Protein 1WCR (pdb70)

Organism: Escherichia coli (strain K12) (NCBI:txid83333)

B-factor: mean 1.23, std 1.38, range [0.22, 7.67]

Sequence (309 aa):
AEELEEVVMGLIINSGQARSLAYAALKQAKQGDFAAAKAMMDQSRMALNEAHLVQTKLIEGDAGEGKMKVSLVLVHAQLHLMTSMLARELITELIELHEKLKAAEELEEVVMGLIINSGQARSLAYAALKQAKQGDFAAAKAMMDQSRMALNEAHLVQTKLIEGDAGEGKMKVSLVLVHAQLHLMTSMLARELITELIELHEKLKAAEELEEVVMGLIINSGQARSLAYAALKQAKQGDFAAAKAMMDQSRMALNEAHLVQTKLIEGDAGEGKMKVSLVLVHAQLHLMTSMLARELITELIELHEKLKA

Foldseek 3Di:
DVCLVVLLVVLLVLLVVLLVLLVVLLVCLVVVNPVSSVVSLVVSVVSLVVSVVVLVCCLQVPPPDPDSHHDPSSVSSCVSSVVSVVSSVVSVVVSVVSVVVPD/DVCLVVLLVVLLVLLVVLLVLLVVLLVCLVVVNPVSSVVSLVVSVVSLVVSVVVLVCCLQVPPPDPDSHHDPSSVSSCVSSVVSVVSSVVSVVVSVVSVVVPD/DVCLVVLLVVLLVLLVVLLVLLVVLLVCLVVVNPVSSVVSLVVSVVSLVVSVVVLVCCLQVPPPDPDSHHDPSSVSSCVSSVVSVVSSVVSVVVSVVSVVVPD

Structure (mmCIF, N/CA/C/O backbone):
data_1WCR
#
_entry.id   1WCR
#
_cell.length_a   1.000
_cell.length_b   1.000
_cell.length_c   1.000
_cell.angle_alpha   90.00
_cell.angle_beta   90.00
_cell.angle_gamma   90.00
#
_symmetry.space_group_name_H-M   'P 1'
#
loop_
_atom_site.group_PDB
_atom_site.id
_atom_site.type_symbol
_atom_site.label_atom_id
_atom_site.label_alt_id
_atom_site.label_comp_id
_atom_site.label_asym_id
_atom_site.label_entity_id
_atom_site.label_seq_id
_atom_site.pdbx_PDB_ins_code
_atom_site.Cartn_x
_atom_site.Cartn_y
_atom_site.Cartn_z
_atom_site.occupancy
_atom_site.B_iso_or_equiv
_atom_site.auth_seq_id
_atom_site.auth_comp_id
_atom_site.auth_asym_id
_atom_site.auth_atom_id
_atom_site.pdbx_PDB_model_num
ATOM 1 N N . ALA A 1 1 ? 15.651 -6.407 -18.098 1.00 5.18 1 ALA A N 1
ATOM 2 C CA . ALA A 1 1 ? 14.490 -7.308 -18.344 1.00 4.82 1 ALA A CA 1
ATOM 3 C C . ALA A 1 1 ? 13.497 -7.162 -17.197 1.00 3.84 1 ALA A C 1
ATOM 4 O O . ALA A 1 1 ? 13.770 -6.440 -16.246 1.00 3.75 1 ALA A O 1
ATOM 13 N N . GLU A 1 2 ? 12.344 -7.824 -17.327 1.00 3.51 2 GLU A N 1
ATOM 14 C CA . GLU A 1 2 ? 11.280 -7.745 -16.320 1.00 2.93 2 GLU A CA 1
ATOM 15 C C . GLU A 1 2 ? 11.828 -7.393 -14.941 1.00 1.98 2 GLU A C 1
ATOM 16 O O . GLU A 1 2 ? 11.894 -6.222 -14.571 1.00 2.30 2 GLU A O 1
ATOM 28 N N . GLU A 1 3 ? 12.191 -8.417 -14.175 1.00 1.22 3 GLU A N 1
ATOM 29 C CA . GLU A 1 3 ? 12.701 -8.200 -12.827 1.00 0.57 3 GLU A CA 1
ATOM 30 C C . GLU A 1 3 ? 14.001 -7.399 -12.860 1.00 0.45 3 GLU A C 1
ATOM 31 O O . GLU A 1 3 ? 14.101 -6.346 -12.235 1.00 0.50 3 GLU A O 1
ATOM 43 N N . LEU A 1 4 ? 15.012 -7.941 -13.534 1.00 0.52 4 LEU A N 1
ATOM 44 C CA . LEU A 1 4 ? 16.317 -7.287 -13.583 1.00 0.49 4 LEU A CA 1
ATOM 45 C C . LEU A 1 4 ? 16.167 -5.787 -13.827 1.00 0.39 4 LEU A C 1
ATOM 46 O O . LEU A 1 4 ? 16.862 -4.984 -13.211 1.00 0.35 4 LEU A O 1
ATOM 62 N N . GLU A 1 5 ? 15.270 -5.413 -14.736 1.00 0.40 5 GLU A N 1
ATOM 63 C CA . GLU A 1 5 ? 15.062 -4.002 -15.065 1.00 0.37 5 GLU A CA 1
ATOM 64 C C . GLU A 1 5 ? 14.407 -3.276 -13.896 1.00 0.33 5 GLU A C 1
ATOM 65 O O . GLU A 1 5 ? 14.829 -2.188 -13.504 1.00 0.35 5 GLU A O 1
ATOM 77 N N . GLU A 1 6 ? 13.378 -3.901 -13.339 1.00 0.33 6 GLU A N 1
ATOM 78 C CA . GLU A 1 6 ? 12.664 -3.334 -12.204 1.00 0.35 6 GLU A CA 1
ATOM 79 C C . GLU A 1 6 ? 13.557 -3.357 -10.962 1.00 0.34 6 GLU A C 1
ATOM 80 O O . GLU A 1 6 ? 13.515 -2.448 -10.134 1.00 0.34 6 GLU A O 1
ATOM 92 N N . VAL A 1 7 ? 14.380 -4.396 -10.857 1.00 0.33 7 VAL A N 1
ATOM 93 C CA . VAL A 1 7 ? 15.304 -4.531 -9.734 1.00 0.34 7 VAL A CA 1
ATOM 94 C C . VAL A 1 7 ? 16.341 -3.409 -9.755 1.00 0.30 7 VAL A C 1
ATOM 95 O O . VAL A 1 7 ? 16.672 -2.832 -8.719 1.00 0.30 7 VAL A O 1
ATOM 108 N N . VAL A 1 8 ? 16.834 -3.093 -10.947 1.00 0.27 8 VAL A N 1
ATOM 109 C CA . VAL A 1 8 ? 17.811 -2.023 -11.111 1.00 0.26 8 VAL A CA 1
ATOM 110 C C . VAL A 1 8 ? 17.212 -0.696 -10.650 1.00 0.25 8 VAL A C 1
ATOM 111 O O . VAL A 1 8 ? 17.866 0.074 -9.947 1.00 0.25 8 VAL A O 1
ATOM 124 N N . MET A 1 9 ? 15.968 -0.439 -11.039 1.00 0.26 9 MET A N 1
ATOM 125 C CA . MET A 1 9 ? 15.305 0.794 -10.638 1.00 0.28 9 MET A CA 1
ATOM 126 C C . MET A 1 9 ? 15.269 0.879 -9.118 1.00 0.28 9 MET A C 1
ATOM 127 O O . MET A 1 9 ? 15.550 1.928 -8.539 1.00 0.28 9 MET A O 1
ATOM 141 N N . GLY A 1 10 ? 14.963 -0.244 -8.475 1.00 0.29 10 GLY A N 1
ATOM 142 C CA . GLY A 1 10 ? 14.939 -0.292 -7.020 1.00 0.32 10 GLY A CA 1
ATOM 143 C C . GLY A 1 10 ? 16.332 -0.019 -6.458 1.00 0.28 10 GLY A C 1
ATOM 144 O O . GLY A 1 10 ? 16.487 0.743 -5.507 1.00 0.29 10 GLY A O 1
ATOM 148 N N . LEU A 1 11 ? 17.342 -0.632 -7.071 1.00 0.26 11 LEU A N 1
ATOM 149 C CA . LEU A 1 11 ? 18.723 -0.435 -6.634 1.00 0.27 11 LEU A CA 1
ATOM 150 C C . LEU A 1 11 ? 19.144 1.019 -6.814 1.00 0.24 11 LEU A C 1
ATOM 151 O O . LEU A 1 11 ? 19.774 1.603 -5.933 1.00 0.25 11 LEU A O 1
ATOM 167 N N . ILE A 1 12 ? 18.786 1.600 -7.955 1.00 0.23 12 ILE A N 1
ATOM 168 C CA . ILE A 1 12 ? 19.134 2.990 -8.225 1.00 0.25 12 ILE A CA 1
ATOM 169 C C . ILE A 1 12 ? 18.454 3.899 -7.209 1.00 0.25 12 ILE A C 1
ATOM 170 O O . ILE A 1 12 ? 19.081 4.799 -6.648 1.00 0.26 12 ILE A O 1
ATOM 186 N N . ILE A 1 13 ? 17.179 3.639 -6.956 1.00 0.26 13 ILE A N 1
ATOM 187 C CA . ILE A 1 13 ? 16.437 4.421 -5.979 1.00 0.29 13 ILE A CA 1
ATOM 188 C C . ILE A 1 13 ? 17.035 4.229 -4.590 1.00 0.27 13 ILE A C 1
ATOM 189 O O . ILE A 1 13 ? 17.239 5.190 -3.855 1.00 0.28 13 ILE A O 1
ATOM 205 N N . ASN A 1 14 ? 17.336 2.977 -4.252 1.00 0.26 14 ASN A N 1
ATOM 206 C CA . ASN A 1 14 ? 17.915 2.663 -2.951 1.00 0.28 14 ASN A CA 1
ATOM 207 C C . ASN A 1 14 ? 19.263 3.368 -2.803 1.00 0.25 14 ASN A C 1
ATOM 208 O O . ASN A 1 14 ? 19.541 3.987 -1.777 1.00 0.25 14 ASN A O 1
ATOM 219 N N . SER A 1 15 ? 20.091 3.280 -3.842 1.00 0.25 15 SER A N 1
ATOM 220 C CA . SER A 1 15 ? 21.397 3.932 -3.812 1.00 0.27 15 SER A CA 1
ATOM 221 C C . SER A 1 15 ? 21.218 5.436 -3.632 1.00 0.27 15 SER A C 1
ATOM 222 O O . SER A 1 15 ? 21.928 6.065 -2.846 1.00 0.29 15 SER A O 1
ATOM 230 N N . GLY A 1 16 ? 20.259 6.005 -4.359 1.00 0.27 16 GLY A N 1
ATOM 231 C CA . GLY A 1 16 ? 19.986 7.434 -4.265 1.00 0.31 16 GLY A CA 1
ATOM 232 C C . GLY A 1 16 ? 19.518 7.799 -2.860 1.00 0.28 16 GLY A C 1
ATOM 233 O O . GLY A 1 16 ? 19.958 8.798 -2.293 1.00 0.30 16 GLY A O 1
ATOM 237 N N . GLN A 1 17 ? 18.638 6.974 -2.293 1.00 0.28 17 GLN A N 1
ATOM 238 C CA . GLN A 1 17 ? 18.149 7.226 -0.942 1.00 0.30 17 GLN A CA 1
ATOM 239 C C . GLN A 1 17 ? 19.301 7.143 0.046 1.00 0.27 17 GLN A C 1
ATOM 240 O O . GLN A 1 17 ? 19.393 7.946 0.974 1.00 0.27 17 GLN A O 1
ATOM 254 N N . ALA A 1 18 ? 20.188 6.177 -0.170 1.00 0.28 18 ALA A N 1
ATOM 255 C CA . ALA A 1 18 ? 21.344 6.011 0.698 1.00 0.30 18 ALA A CA 1
ATOM 256 C C . ALA A 1 18 ? 22.156 7.298 0.731 1.00 0.28 18 ALA A C 1
ATOM 257 O O . ALA A 1 18 ? 22.484 7.809 1.801 1.00 0.29 18 ALA A O 1
ATOM 264 N N . ARG A 1 19 ? 22.468 7.823 -0.448 1.00 0.30 19 ARG A N 1
ATOM 265 C CA . ARG A 1 19 ? 23.229 9.060 -0.526 1.00 0.34 19 ARG A CA 1
ATOM 266 C C . ARG A 1 19 ? 22.454 10.177 0.163 1.00 0.33 19 ARG A C 1
ATOM 267 O O . ARG A 1 19 ? 23.011 10.941 0.947 1.00 0.34 19 ARG A O 1
ATOM 288 N N . SER A 1 20 ? 21.164 10.266 -0.142 1.00 0.32 20 SER A N 1
ATOM 289 C CA . SER A 1 20 ? 20.318 11.299 0.447 1.00 0.35 20 SER A CA 1
ATOM 290 C C . SER A 1 20 ? 20.418 11.266 1.971 1.00 0.31 20 SER A C 1
ATOM 291 O O . SER A 1 20 ? 20.597 12.299 2.614 1.00 0.33 20 SER A O 1
ATOM 299 N N . LEU A 1 21 ? 20.306 10.070 2.540 1.00 0.27 21 LEU A N 1
ATOM 300 C CA . LEU A 1 21 ? 20.394 9.914 3.988 1.00 0.26 21 LEU A CA 1
ATOM 301 C C . LEU A 1 21 ? 21.779 10.340 4.473 1.00 0.25 21 LEU A C 1
ATOM 302 O O . LEU A 1 21 ? 21.911 11.016 5.492 1.00 0.25 21 LEU A O 1
ATOM 318 N N . ALA A 1 22 ? 22.810 9.940 3.730 1.00 0.27 22 ALA A N 1
ATOM 319 C CA . ALA A 1 22 ? 24.185 10.286 4.093 1.00 0.30 22 ALA A CA 1
ATOM 320 C C . ALA A 1 22 ? 24.371 11.807 4.133 1.00 0.32 22 ALA A C 1
ATOM 321 O O . ALA A 1 22 ? 24.858 12.349 5.125 1.00 0.32 22 ALA A O 1
ATOM 328 N N . TYR A 1 23 ? 23.954 12.498 3.072 1.00 0.34 23 TYR A N 1
ATOM 329 C CA . TYR A 1 23 ? 24.060 13.960 3.062 1.00 0.39 23 TYR A CA 1
ATOM 330 C C . TYR A 1 23 ? 23.280 14.549 4.229 1.00 0.36 23 TYR A C 1
ATOM 331 O O . TYR A 1 23 ? 23.746 15.476 4.891 1.00 0.38 23 TYR A O 1
ATOM 349 N N . ALA A 1 24 ? 22.097 14.003 4.487 1.00 0.32 24 ALA A N 1
ATOM 350 C CA . ALA A 1 24 ? 21.281 14.484 5.593 1.00 0.31 24 ALA A CA 1
ATOM 351 C C . ALA A 1 24 ? 22.023 14.270 6.912 1.00 0.28 24 ALA A C 1
ATOM 352 O O . ALA A 1 24 ? 22.004 15.128 7.792 1.00 0.28 24 ALA A O 1
ATOM 359 N N . ALA A 1 25 ? 22.699 13.128 7.024 1.00 0.26 25 ALA A N 1
ATOM 360 C CA . ALA A 1 25 ? 23.474 12.823 8.223 1.00 0.25 25 ALA A CA 1
ATOM 361 C C . ALA A 1 25 ? 24.529 13.905 8.436 1.00 0.26 25 ALA A C 1
ATOM 362 O O . ALA A 1 25 ? 24.725 14.392 9.550 1.00 0.25 25 ALA A O 1
ATOM 369 N N . LEU A 1 26 ? 25.195 14.281 7.349 1.00 0.28 26 LEU A N 1
ATOM 370 C CA . LEU A 1 26 ? 26.217 15.321 7.410 1.00 0.31 26 LEU A CA 1
ATOM 371 C C . LEU A 1 26 ? 25.592 16.635 7.872 1.00 0.31 26 LEU A C 1
ATOM 372 O O . LEU A 1 26 ? 26.158 17.349 8.699 1.00 0.31 26 LEU A O 1
ATOM 388 N N . LYS A 1 27 ? 24.431 16.957 7.320 1.00 0.31 27 LYS A N 1
ATOM 389 C CA . LYS A 1 27 ? 23.743 18.194 7.676 1.00 0.34 27 LYS A CA 1
ATOM 390 C C . LYS A 1 27 ? 23.487 18.238 9.185 1.00 0.31 27 LYS A C 1
ATOM 391 O O . LYS A 1 27 ? 23.681 19.270 9.835 1.00 0.33 27 LYS A O 1
ATOM 410 N N . GLN A 1 28 ? 23.094 17.098 9.749 1.00 0.28 28 GLN A N 1
ATOM 411 C CA . GLN A 1 28 ? 22.859 17.012 11.189 1.00 0.27 28 GLN A CA 1
ATOM 412 C C . GLN A 1 28 ? 24.133 17.381 11.947 1.00 0.26 28 GLN A C 1
ATOM 413 O O . GLN A 1 28 ? 24.090 18.091 12.951 1.00 0.27 28 GLN A O 1
ATOM 427 N N . ALA A 1 29 ? 25.266 16.886 11.454 1.00 0.26 29 ALA A N 1
ATOM 428 C CA . ALA A 1 29 ? 26.552 17.162 12.090 1.00 0.28 29 ALA A CA 1
ATOM 429 C C . ALA A 1 29 ? 26.825 18.663 12.098 1.00 0.31 29 ALA A C 1
ATOM 430 O O . ALA A 1 29 ? 27.303 19.210 13.090 1.00 0.31 29 ALA A O 1
ATOM 437 N N . LYS A 1 30 ? 26.511 19.324 10.991 1.00 0.35 30 LYS A N 1
ATOM 438 C CA . LYS A 1 30 ? 26.718 20.765 10.894 1.00 0.40 30 LYS A CA 1
ATOM 439 C C . LYS A 1 30 ? 25.891 21.492 11.946 1.00 0.38 30 LYS A C 1
ATOM 440 O O . LYS A 1 30 ? 26.307 22.530 12.461 1.00 0.41 30 LYS A O 1
ATOM 459 N N . GLN A 1 31 ? 24.730 20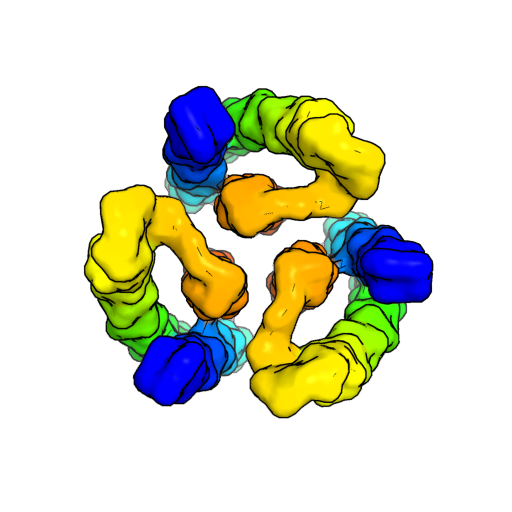.938 12.285 1.00 0.36 31 GLN A N 1
ATOM 460 C CA . GLN A 1 31 ? 23.884 21.553 13.304 1.00 0.37 31 GLN A CA 1
ATOM 461 C C . GLN A 1 31 ? 24.383 21.181 14.700 1.00 0.32 31 GLN A C 1
ATOM 462 O O . GLN A 1 31 ? 23.841 21.641 15.705 1.00 0.33 31 GLN A O 1
ATOM 476 N N . GLY A 1 32 ? 25.437 20.366 14.750 1.00 0.28 32 GLY A N 1
ATOM 477 C CA . GLY A 1 32 ? 26.026 19.958 16.023 1.00 0.26 32 GLY A CA 1
ATOM 478 C C . GLY A 1 32 ? 25.298 18.761 16.628 1.00 0.25 32 GLY A C 1
ATOM 479 O O . GLY A 1 32 ? 25.421 18.494 17.824 1.00 0.35 32 GLY A O 1
ATOM 483 N N . ASP A 1 33 ? 24.540 18.040 15.805 1.00 0.26 33 ASP A N 1
ATOM 484 C CA . ASP A 1 33 ? 23.800 16.871 16.281 1.00 0.25 33 ASP A CA 1
ATOM 485 C C . ASP A 1 33 ? 24.522 15.571 15.910 1.00 0.25 33 ASP A C 1
ATOM 486 O O . ASP A 1 33 ? 24.183 14.929 14.917 1.00 0.24 33 ASP A O 1
ATOM 495 N N . PHE A 1 34 ? 25.521 15.191 16.704 1.00 0.26 34 PHE A N 1
ATOM 496 C CA . PHE A 1 34 ? 26.283 13.970 16.431 1.00 0.28 34 PHE A CA 1
ATOM 497 C C . PHE A 1 34 ? 25.423 12.722 16.595 1.00 0.28 34 PHE A C 1
ATOM 498 O O . PHE A 1 34 ? 25.620 11.732 15.891 1.00 0.29 34 PHE A O 1
ATOM 515 N N . ALA A 1 35 ? 24.486 12.760 17.535 1.00 0.29 35 ALA A N 1
ATOM 516 C CA . ALA A 1 35 ? 23.626 11.609 17.785 1.00 0.31 35 ALA A CA 1
ATOM 517 C C . ALA A 1 35 ? 22.793 11.277 16.551 1.00 0.30 35 ALA A C 1
ATOM 518 O O . ALA A 1 35 ? 22.737 10.126 16.120 1.00 0.31 35 ALA A O 1
ATOM 525 N N . ALA A 1 36 ? 22.143 12.291 15.994 1.00 0.29 36 ALA A N 1
ATOM 526 C CA . ALA A 1 36 ? 21.314 12.090 14.812 1.00 0.29 36 ALA A CA 1
ATOM 527 C C . ALA A 1 36 ? 22.178 11.708 13.613 1.00 0.28 36 ALA A C 1
ATOM 528 O O . ALA A 1 36 ? 21.791 10.871 12.805 1.00 0.27 36 ALA A O 1
ATOM 535 N N . ALA A 1 37 ? 23.365 12.298 13.522 1.00 0.28 37 ALA A N 1
ATOM 536 C CA . ALA A 1 37 ? 24.267 11.970 12.425 1.00 0.30 37 ALA A CA 1
ATOM 537 C C . ALA A 1 37 ? 24.611 10.484 12.470 1.00 0.29 37 ALA A C 1
ATOM 538 O O . ALA A 1 37 ? 24.469 9.782 11.474 1.00 0.30 37 ALA A O 1
ATOM 545 N N . LYS A 1 38 ? 25.021 10.004 13.644 1.00 0.30 38 LYS A N 1
ATOM 546 C CA . LYS A 1 38 ? 25.361 8.590 13.813 1.00 0.32 38 LYS A CA 1
ATOM 547 C C . LYS A 1 38 ? 24.181 7.690 13.444 1.00 0.31 38 LYS A C 1
ATOM 548 O O . LYS A 1 38 ? 24.355 6.686 12.755 1.00 0.33 38 LYS A O 1
ATOM 567 N N . ALA A 1 39 ? 22.990 8.044 13.911 1.00 0.30 39 ALA A N 1
ATOM 568 C CA . ALA A 1 39 ? 21.808 7.236 13.620 1.00 0.32 39 ALA A CA 1
ATOM 569 C C . ALA A 1 39 ? 21.547 7.189 12.116 1.00 0.30 39 ALA A C 1
ATOM 570 O O . ALA A 1 39 ? 21.243 6.133 11.560 1.00 0.30 39 ALA A O 1
ATOM 577 N N . MET A 1 40 ? 21.677 8.343 11.468 1.00 0.29 40 MET A N 1
ATOM 578 C CA . MET A 1 40 ? 21.463 8.435 10.027 1.00 0.29 40 MET A CA 1
ATOM 579 C C . MET A 1 40 ? 22.521 7.626 9.270 1.00 0.30 40 MET A C 1
ATOM 580 O O . MET A 1 40 ? 22.204 6.935 8.303 1.00 0.29 40 MET A O 1
ATOM 594 N N . MET A 1 41 ? 23.776 7.702 9.723 1.00 0.34 41 MET A N 1
ATOM 595 C CA . MET A 1 41 ? 24.848 6.941 9.069 1.00 0.39 41 MET A CA 1
ATOM 596 C C . MET A 1 41 ? 24.600 5.447 9.164 1.00 0.39 41 MET A C 1
ATOM 597 O O . MET A 1 41 ? 24.812 4.707 8.203 1.00 0.39 41 MET A O 1
ATOM 611 N N . ASP A 1 42 ? 24.186 5.003 10.343 1.00 0.40 42 ASP A N 1
ATOM 612 C CA . ASP A 1 42 ? 23.954 3.588 10.576 1.00 0.45 42 ASP A CA 1
ATOM 613 C C . ASP A 1 42 ? 22.876 3.074 9.626 1.00 0.41 42 ASP A C 1
ATOM 614 O O . ASP A 1 42 ? 23.026 2.022 9.006 1.00 0.45 42 ASP A O 1
ATOM 623 N N . GLN A 1 43 ? 21.794 3.835 9.516 1.00 0.37 43 GLN A N 1
ATOM 624 C CA . GLN A 1 43 ? 20.702 3.457 8.628 1.00 0.39 43 GLN A CA 1
ATOM 625 C C . GLN A 1 43 ? 21.157 3.499 7.174 1.00 0.33 43 GLN A C 1
ATOM 626 O O . GLN A 1 43 ? 20.796 2.633 6.377 1.00 0.34 43 GLN A O 1
ATOM 640 N N . SER A 1 44 ? 21.957 4.504 6.834 1.00 0.30 44 SER A N 1
ATOM 641 C CA . SER A 1 44 ? 22.453 4.626 5.470 1.00 0.30 44 SER A CA 1
ATOM 642 C C . SER A 1 44 ? 23.217 3.360 5.080 1.00 0.30 44 SER A C 1
ATOM 643 O O . SER A 1 44 ? 23.039 2.824 3.987 1.00 0.30 44 SER A O 1
ATOM 651 N N . ARG A 1 45 ? 24.090 2.907 5.974 1.00 0.32 45 ARG A N 1
ATOM 652 C CA . ARG A 1 45 ? 24.899 1.721 5.711 1.00 0.37 45 ARG A CA 1
ATOM 653 C C . ARG A 1 45 ? 24.023 0.490 5.518 1.00 0.37 45 ARG A C 1
ATOM 654 O O . ARG A 1 45 ? 24.277 -0.331 4.638 1.00 0.40 45 ARG A O 1
ATOM 675 N N . MET A 1 46 ? 23.008 0.350 6.363 1.00 0.38 46 MET A N 1
ATOM 676 C CA . MET A 1 46 ? 22.124 -0.808 6.288 1.00 0.42 46 MET A CA 1
ATOM 677 C C . MET A 1 46 ? 21.428 -0.849 4.930 1.00 0.37 46 MET A C 1
ATOM 678 O O . MET A 1 46 ? 21.296 -1.910 4.321 1.00 0.40 46 MET A O 1
ATOM 692 N N . ALA A 1 47 ? 21.018 0.322 4.454 1.00 0.33 47 ALA A N 1
ATOM 693 C CA . ALA A 1 47 ? 20.372 0.424 3.150 1.00 0.31 47 ALA A CA 1
ATOM 694 C C . ALA A 1 47 ? 21.333 -0.033 2.056 1.00 0.28 47 ALA A C 1
ATOM 695 O O . ALA A 1 47 ? 20.954 -0.774 1.149 1.00 0.28 47 ALA A O 1
ATOM 702 N N . LEU A 1 48 ? 22.586 0.405 2.155 1.00 0.27 48 LEU A N 1
ATOM 703 C CA . LEU A 1 48 ? 23.614 0.035 1.187 1.00 0.29 48 LEU A CA 1
ATOM 704 C C . LEU A 1 48 ? 23.924 -1.455 1.261 1.00 0.32 48 LEU A C 1
ATOM 705 O O . LEU A 1 48 ? 24.134 -2.1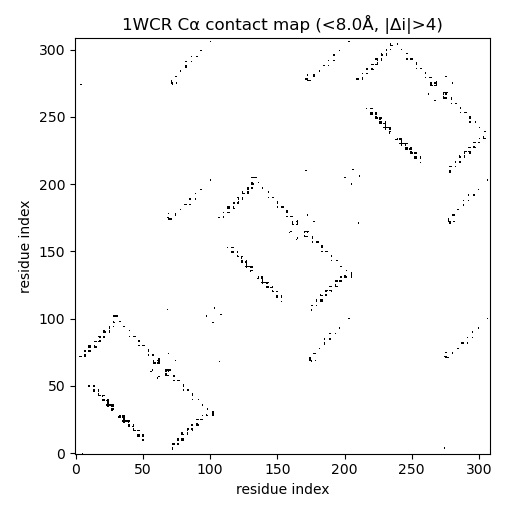11 0.242 1.00 0.33 48 LEU A O 1
ATOM 721 N N . ASN A 1 49 ? 23.999 -1.968 2.483 1.00 0.35 49 ASN A N 1
ATOM 722 C CA . ASN A 1 49 ? 24.344 -3.367 2.699 1.00 0.41 49 ASN A CA 1
ATOM 723 C C . ASN A 1 49 ? 23.310 -4.267 2.023 1.00 0.40 49 ASN A C 1
ATOM 724 O O . ASN A 1 49 ? 23.659 -5.228 1.338 1.00 0.43 49 ASN A O 1
ATOM 735 N N . GLU A 1 50 ? 22.037 -3.924 2.194 1.00 0.38 50 GLU A N 1
ATOM 736 C CA . GLU A 1 50 ? 20.962 -4.686 1.567 1.00 0.39 50 GLU A CA 1
ATOM 737 C C . GLU A 1 50 ? 21.043 -4.550 0.052 1.00 0.34 50 GLU A C 1
ATOM 738 O O . GLU A 1 50 ? 20.857 -5.521 -0.681 1.00 0.36 50 GLU A O 1
ATOM 750 N N . ALA A 1 51 ? 21.352 -3.343 -0.407 1.00 0.30 51 ALA A N 1
ATOM 751 C CA . ALA A 1 51 ? 21.487 -3.093 -1.836 1.00 0.29 51 ALA A CA 1
ATOM 752 C C . ALA A 1 51 ? 22.669 -3.883 -2.402 1.00 0.31 51 ALA A C 1
ATOM 753 O O . ALA A 1 51 ? 22.559 -4.517 -3.451 1.00 0.32 51 ALA A O 1
ATOM 760 N N . HIS A 1 52 ? 23.799 -3.837 -1.696 1.00 0.34 52 HIS A N 1
ATOM 761 C CA . HIS A 1 52 ? 24.997 -4.554 -2.127 1.00 0.40 52 HIS A CA 1
ATOM 762 C C . HIS A 1 52 ? 24.735 -6.056 -2.180 1.00 0.42 52 HIS A C 1
ATOM 763 O O . HIS A 1 52 ? 25.199 -6.742 -3.088 1.00 0.44 52 HIS A O 1
ATOM 777 N N . LEU A 1 53 ? 23.991 -6.559 -1.199 1.00 0.42 53 LEU A N 1
ATOM 778 C CA . LEU A 1 53 ? 23.680 -7.983 -1.142 1.00 0.47 53 LEU A CA 1
ATOM 779 C C . LEU A 1 53 ? 22.895 -8.407 -2.378 1.00 0.43 53 LEU A C 1
ATOM 780 O O . LEU A 1 53 ? 23.168 -9.453 -2.968 1.00 0.46 53 LEU A O 1
ATOM 796 N N . VAL A 1 54 ? 21.933 -7.581 -2.775 1.00 0.39 54 VAL A N 1
ATOM 797 C CA . VAL A 1 54 ? 21.135 -7.873 -3.959 1.00 0.36 54 VAL A CA 1
ATOM 798 C C . VAL A 1 54 ? 22.019 -7.868 -5.201 1.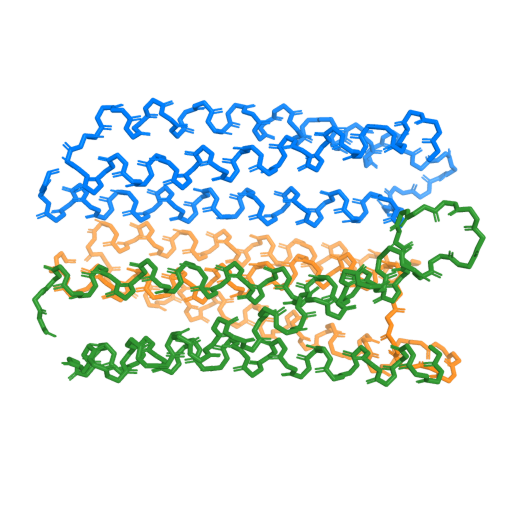00 0.34 54 VAL A C 1
ATOM 799 O O . VAL A 1 54 ? 21.909 -8.751 -6.053 1.00 0.35 54 VAL A O 1
ATOM 812 N N . GLN A 1 55 ? 22.905 -6.878 -5.299 1.00 0.35 55 GLN A N 1
ATOM 813 C CA . GLN A 1 55 ? 23.805 -6.801 -6.444 1.00 0.38 55 GLN A CA 1
ATOM 814 C C . GLN A 1 55 ? 24.717 -8.030 -6.481 1.00 0.42 55 GLN A C 1
ATOM 815 O O . GLN A 1 55 ? 24.994 -8.566 -7.555 1.00 0.43 55 GLN A O 1
ATOM 829 N N . THR A 1 56 ? 25.199 -8.466 -5.315 1.00 0.45 56 THR A N 1
ATOM 830 C CA . THR A 1 56 ? 26.083 -9.631 -5.249 1.00 0.51 56 THR A CA 1
ATOM 831 C C . THR A 1 56 ? 25.395 -10.851 -5.855 1.00 0.50 56 THR A C 1
ATOM 832 O O . THR A 1 56 ? 25.989 -11.570 -6.658 1.00 0.54 56 THR A O 1
ATOM 843 N N . LYS A 1 57 ? 24.132 -11.063 -5.494 1.00 0.47 57 LYS A N 1
ATOM 844 C CA . LYS A 1 57 ? 23.378 -12.183 -6.047 1.00 0.48 57 LYS A CA 1
ATOM 845 C C . LYS A 1 57 ? 23.303 -12.040 -7.547 1.00 0.44 57 LYS A C 1
ATOM 846 O O . LYS A 1 57 ? 23.465 -13.007 -8.288 1.00 0.46 57 LYS A O 1
ATOM 865 N N . LEU A 1 58 ? 23.089 -10.816 -7.989 1.00 0.40 58 LEU A N 1
ATOM 866 C CA . LEU A 1 58 ? 23.029 -10.575 -9.404 1.00 0.39 58 LEU A CA 1
ATOM 867 C C . LEU A 1 58 ? 24.376 -10.951 -10.024 1.00 0.44 58 LEU A C 1
ATOM 868 O O . LEU A 1 58 ? 24.453 -11.864 -10.820 1.00 0.50 58 LEU A O 1
ATOM 884 N N . ILE A 1 59 ? 25.447 -10.281 -9.610 1.00 0.50 59 ILE A N 1
ATOM 885 C CA . ILE A 1 59 ? 26.780 -10.555 -10.163 1.00 0.58 59 ILE A CA 1
ATOM 886 C C . ILE A 1 59 ? 27.154 -12.039 -10.085 1.00 0.63 59 ILE A C 1
ATOM 887 O O . ILE A 1 59 ? 27.771 -12.569 -11.009 1.00 0.69 59 ILE A O 1
ATOM 903 N N . GLU A 1 60 ? 26.805 -12.708 -8.989 1.00 0.64 60 GLU A N 1
ATOM 904 C CA . GLU A 1 60 ? 27.149 -14.125 -8.854 1.00 0.75 60 GLU A CA 1
ATOM 905 C C . GLU A 1 60 ? 26.182 -15.022 -9.629 1.00 0.85 60 GLU A C 1
ATOM 906 O O . GLU A 1 60 ? 26.614 -15.929 -10.340 1.00 1.38 60 GLU A O 1
ATOM 918 N N . GLY A 1 61 ? 24.881 -14.816 -9.447 1.00 1.40 61 GLY A N 1
ATOM 919 C CA . GLY A 1 61 ? 23.888 -15.677 -10.096 1.00 1.68 61 GLY A CA 1
ATOM 920 C C . GLY A 1 61 ? 23.305 -15.072 -11.378 1.00 1.72 61 GLY A C 1
ATOM 921 O O . GLY A 1 61 ? 22.410 -15.663 -11.984 1.00 2.32 61 GLY A O 1
ATOM 925 N N . ASP A 1 62 ? 23.791 -13.905 -11.794 1.00 1.91 62 ASP A N 1
ATOM 926 C CA . ASP A 1 62 ? 23.264 -13.273 -13.013 1.00 2.56 62 ASP A CA 1
ATOM 927 C C . ASP A 1 62 ? 23.586 -14.099 -14.245 1.00 3.01 62 ASP A C 1
ATOM 928 O O . ASP A 1 62 ? 22.760 -14.872 -14.726 1.00 3.57 62 ASP A O 1
ATOM 937 N N . ALA A 1 63 ? 24.771 -13.844 -14.791 1.00 3.41 63 ALA A N 1
ATOM 938 C CA . ALA A 1 63 ? 25.207 -14.482 -16.024 1.00 4.37 63 ALA A CA 1
ATOM 939 C C . ALA A 1 63 ? 24.549 -15.839 -16.213 1.00 4.60 63 ALA A C 1
ATOM 940 O O . ALA A 1 63 ? 24.897 -16.810 -15.542 1.00 5.02 63 ALA A O 1
ATOM 947 N N . GLY A 1 64 ? 23.609 -15.900 -17.148 1.00 4.74 64 GLY A N 1
ATOM 948 C CA . GLY A 1 64 ? 22.924 -17.147 -17.433 1.00 5.29 64 GLY A CA 1
ATOM 949 C C . GLY A 1 64 ? 23.934 -18.212 -17.828 1.00 4.95 64 GLY A C 1
ATOM 950 O O . GLY A 1 64 ? 23.969 -19.295 -17.245 1.00 4.95 64 GLY A O 1
ATOM 954 N N . GLU A 1 65 ? 24.774 -17.891 -18.810 1.00 5.04 65 GLU A N 1
ATOM 955 C CA . GLU A 1 65 ? 25.793 -18.831 -19.264 1.00 5.09 65 GLU A CA 1
ATOM 956 C C . GLU A 1 65 ? 27.169 -18.515 -18.658 1.00 4.86 65 GLU A C 1
ATOM 957 O O . GLU A 1 65 ? 27.550 -17.356 -18.501 1.00 5.13 65 GLU A O 1
ATOM 969 N N . GLY A 1 66 ? 27.906 -19.581 -18.366 1.00 4.78 66 GLY A N 1
ATOM 970 C CA . GLY A 1 66 ? 29.271 -19.510 -17.826 1.00 4.92 66 GLY A CA 1
ATOM 971 C C . GLY A 1 66 ? 29.661 -18.168 -17.184 1.00 4.34 66 GLY A C 1
ATOM 972 O O . GLY A 1 66 ? 29.280 -17.865 -16.055 1.00 4.53 66 GLY A O 1
ATOM 976 N N . LYS A 1 67 ? 30.540 -17.452 -17.887 1.00 4.04 67 LYS A N 1
ATOM 977 C CA . LYS A 1 67 ? 31.162 -16.207 -17.404 1.00 3.82 67 LYS A CA 1
ATOM 978 C C . LYS A 1 67 ? 30.435 -15.556 -16.218 1.00 3.25 67 LYS A C 1
ATOM 979 O O . LYS A 1 67 ? 29.209 -15.572 -16.130 1.00 3.28 67 LYS A O 1
ATOM 998 N N . MET A 1 68 ? 31.237 -14.995 -15.297 1.00 3.22 68 MET A N 1
ATOM 999 C CA . MET A 1 68 ? 30.717 -14.343 -14.086 1.00 3.10 68 MET A CA 1
ATOM 1000 C C . MET A 1 68 ? 30.699 -12.814 -14.239 1.00 2.30 68 MET A C 1
ATOM 1001 O O . MET A 1 68 ? 29.941 -12.139 -13.556 1.00 2.62 68 MET A O 1
ATOM 1015 N N . LYS A 1 69 ? 31.561 -12.308 -15.126 1.00 1.86 69 LYS A N 1
ATOM 1016 C CA . LYS A 1 69 ? 31.720 -10.861 -15.407 1.00 1.63 69 LYS A CA 1
ATOM 1017 C C . LYS A 1 69 ? 30.517 -10.003 -14.909 1.00 1.17 69 LYS A C 1
ATOM 1018 O O . LYS A 1 69 ? 30.163 -10.041 -13.734 1.00 1.60 69 LYS A O 1
ATOM 1037 N N . VAL A 1 70 ? 29.916 -9.215 -15.804 1.00 0.97 70 VAL A N 1
ATOM 1038 C CA . VAL A 1 70 ? 28.769 -8.373 -15.471 1.00 1.08 70 VAL A CA 1
ATOM 1039 C C . VAL A 1 70 ? 27.962 -8.165 -16.743 1.00 0.92 70 VAL A C 1
ATOM 1040 O O . VAL A 1 70 ? 28.297 -8.720 -17.790 1.00 0.95 70 VAL A O 1
ATOM 1053 N N . SER A 1 71 ? 26.929 -7.345 -16.677 1.00 0.79 71 SER A N 1
ATOM 1054 C CA . SER A 1 71 ? 26.129 -7.062 -17.862 1.00 0.70 71 SER A CA 1
ATOM 1055 C C . SER A 1 71 ? 25.899 -5.565 -17.972 1.00 0.62 71 SER A C 1
ATOM 1056 O O . SER A 1 71 ? 26.083 -4.832 -17.004 1.00 0.61 71 SER A O 1
ATOM 1064 N N . LEU A 1 72 ? 25.500 -5.107 -19.150 1.00 0.61 72 LEU A N 1
ATOM 1065 C CA . LEU A 1 72 ? 25.270 -3.682 -19.332 1.00 0.61 72 LEU A CA 1
ATOM 1066 C C . LEU A 1 72 ? 24.434 -3.171 -18.162 1.00 0.62 72 LEU A C 1
ATOM 1067 O O . LEU A 1 72 ? 24.735 -2.138 -17.555 1.00 0.62 72 LEU A O 1
ATOM 1083 N N . VAL A 1 73 ? 23.384 -3.921 -17.861 1.00 0.66 73 VAL A N 1
ATOM 1084 C CA . VAL A 1 73 ? 22.462 -3.585 -16.786 1.00 0.73 73 VAL A CA 1
ATOM 1085 C C . VAL A 1 73 ? 23.151 -3.536 -15.415 1.00 0.72 73 VAL A C 1
ATOM 1086 O O . VAL A 1 73 ? 22.928 -2.610 -14.636 1.00 0.73 73 VAL A O 1
ATOM 1099 N N . LEU A 1 74 ? 23.943 -4.559 -15.108 1.00 0.71 74 LEU A N 1
ATOM 1100 C CA . LEU A 1 74 ? 24.612 -4.642 -13.803 1.00 0.73 74 LEU A CA 1
ATOM 1101 C C . LEU A 1 74 ? 25.601 -3.509 -13.622 1.00 0.63 74 LEU A C 1
ATOM 1102 O O . LEU A 1 74 ? 25.738 -2.956 -12.530 1.00 0.63 74 LEU A O 1
ATOM 1118 N N . VAL A 1 75 ? 26.309 -3.186 -14.684 1.00 0.55 75 VAL A N 1
ATOM 1119 C CA . VAL A 1 75 ? 27.301 -2.139 -14.600 1.00 0.47 75 VAL A CA 1
ATOM 1120 C C . VAL A 1 75 ? 26.615 -0.856 -14.152 1.00 0.44 75 VAL A C 1
ATOM 1121 O O . VAL A 1 75 ? 27.104 -0.159 -13.263 1.00 0.41 75 VAL A O 1
ATOM 1134 N N . HIS A 1 76 ? 25.478 -0.554 -14.760 1.00 0.46 76 HIS A N 1
ATOM 1135 C CA . HIS A 1 76 ? 24.744 0.647 -14.393 1.00 0.46 76 HIS A CA 1
ATOM 1136 C C . HIS A 1 76 ? 24.410 0.630 -12.897 1.00 0.49 76 HIS A C 1
ATOM 1137 O O . HIS A 1 76 ? 24.603 1.628 -12.194 1.00 0.47 76 HIS A O 1
ATOM 1151 N N . ALA A 1 77 ? 23.922 -0.511 -12.413 1.00 0.53 77 ALA A N 1
ATOM 1152 C CA . ALA A 1 77 ? 23.575 -0.646 -10.999 1.00 0.56 77 ALA A CA 1
ATOM 1153 C C . ALA A 1 77 ? 24.817 -0.506 -10.124 1.00 0.52 77 ALA A C 1
ATOM 1154 O O . ALA A 1 77 ? 24.778 0.125 -9.068 1.00 0.52 77 ALA A O 1
ATOM 1161 N N . GLN A 1 78 ? 25.915 -1.103 -10.573 1.00 0.51 78 GLN A N 1
ATOM 1162 C CA . GLN A 1 78 ? 27.167 -1.043 -9.828 1.00 0.49 78 GLN A CA 1
ATOM 1163 C C . GLN A 1 78 ? 27.636 0.408 -9.726 1.00 0.42 78 GLN A C 1
ATOM 1164 O O . GLN A 1 78 ? 28.139 0.835 -8.689 1.00 0.42 78 GLN A O 1
ATOM 1178 N N . LEU A 1 79 ? 27.473 1.149 -10.820 1.00 0.37 79 LEU A N 1
ATOM 1179 C CA . LEU A 1 79 ? 27.886 2.550 -10.856 1.00 0.32 79 LEU A CA 1
ATOM 1180 C C . LEU A 1 79 ? 27.197 3.339 -9.752 1.00 0.32 79 LEU A C 1
ATOM 1181 O O . LEU A 1 79 ? 27.848 4.081 -9.017 1.00 0.31 79 LEU A O 1
ATOM 1197 N N . HIS A 1 80 ? 25.885 3.177 -9.635 1.00 0.35 80 HIS A N 1
ATOM 1198 C CA . HIS A 1 80 ? 25.147 3.894 -8.602 1.00 0.37 80 HIS A CA 1
ATOM 1199 C C . HIS A 1 80 ? 25.550 3.411 -7.209 1.00 0.38 80 HIS A C 1
ATOM 1200 O O . HIS A 1 80 ? 25.784 4.217 -6.309 1.00 0.37 80 HIS A O 1
ATOM 1214 N N . LEU A 1 81 ? 25.609 2.094 -7.035 1.00 0.40 81 LEU A N 1
ATOM 1215 C CA . LEU A 1 81 ? 25.965 1.524 -5.737 1.00 0.43 81 LEU A CA 1
ATOM 1216 C C . LEU A 1 81 ? 27.390 1.902 -5.335 1.00 0.40 81 LEU A C 1
ATOM 1217 O O . LEU A 1 81 ? 27.636 2.268 -4.185 1.00 0.41 81 LEU A O 1
ATOM 1233 N N . MET A 1 82 ? 28.329 1.791 -6.275 1.00 0.37 82 MET A N 1
ATOM 1234 C CA . MET A 1 82 ? 29.726 2.108 -5.985 1.00 0.37 82 MET A CA 1
ATOM 1235 C C . MET A 1 82 ? 29.861 3.577 -5.605 1.00 0.33 82 MET A C 1
ATOM 1236 O O . MET A 1 82 ? 30.548 3.920 -4.642 1.00 0.34 82 MET A O 1
ATOM 1250 N N . THR A 1 83 ? 29.182 4.435 -6.360 1.00 0.31 83 THR A N 1
ATOM 1251 C CA . THR A 1 83 ? 29.214 5.868 -6.091 1.00 0.30 83 THR A CA 1
ATOM 1252 C C . THR A 1 83 ? 28.605 6.167 -4.727 1.00 0.29 83 THR A C 1
ATOM 1253 O O . THR A 1 83 ? 29.174 6.920 -3.938 1.00 0.28 83 THR A O 1
ATOM 1264 N N . SER A 1 84 ? 27.441 5.581 -4.465 1.00 0.30 84 SER A N 1
ATOM 1265 C CA . SER A 1 84 ? 26.753 5.801 -3.198 1.00 0.30 84 SER A CA 1
ATOM 1266 C C . SER A 1 84 ? 27.589 5.305 -2.018 1.00 0.30 84 SER A C 1
ATOM 1267 O O . SER A 1 84 ? 27.739 6.013 -1.023 1.00 0.30 84 SER A O 1
ATOM 1275 N N . MET A 1 85 ? 28.116 4.083 -2.116 1.00 0.31 85 MET A N 1
ATOM 1276 C CA . MET A 1 85 ? 28.911 3.521 -1.024 1.00 0.32 85 MET A CA 1
ATOM 1277 C C . MET A 1 85 ? 30.123 4.396 -0.747 1.00 0.30 85 MET A C 1
ATOM 1278 O O . MET A 1 85 ? 30.435 4.696 0.406 1.00 0.30 85 MET A O 1
ATOM 1292 N N . LEU A 1 86 ? 30.809 4.797 -1.809 1.00 0.28 86 LEU A N 1
ATOM 1293 C CA . LEU A 1 86 ? 31.992 5.631 -1.667 1.00 0.27 86 LEU A CA 1
ATOM 1294 C C . LEU A 1 86 ? 31.618 6.969 -1.039 1.00 0.25 86 LEU A C 1
ATOM 1295 O O . LEU A 1 86 ? 32.279 7.445 -0.117 1.00 0.26 86 LEU A O 1
ATOM 1311 N N . ALA A 1 87 ? 30.547 7.559 -1.550 1.00 0.25 87 ALA A N 1
ATOM 1312 C CA . ALA A 1 87 ? 30.068 8.837 -1.038 1.00 0.25 87 ALA A CA 1
ATOM 1313 C C . ALA A 1 87 ? 29.795 8.722 0.451 1.00 0.26 87 ALA A C 1
ATOM 1314 O O . ALA A 1 87 ? 30.218 9.557 1.247 1.00 0.26 87 ALA A O 1
ATOM 1321 N N . ARG A 1 88 ? 29.061 7.686 0.800 1.00 0.28 88 ARG A N 1
ATOM 1322 C CA . ARG A 1 88 ? 28.689 7.456 2.178 1.00 0.30 88 ARG A CA 1
ATOM 1323 C C . ARG A 1 88 ? 29.932 7.262 3.057 1.00 0.29 88 ARG A C 1
ATOM 1324 O O . ARG A 1 88 ? 30.021 7.839 4.140 1.00 0.30 88 ARG A O 1
ATOM 1345 N N . GLU A 1 89 ? 30.899 6.467 2.593 1.00 0.28 89 GLU A N 1
ATOM 1346 C CA . GLU A 1 89 ? 32.119 6.253 3.378 1.00 0.28 89 GLU A CA 1
ATOM 1347 C C . GLU A 1 89 ? 32.868 7.568 3.590 1.00 0.27 89 GLU A C 1
ATOM 1348 O O . GLU A 1 89 ? 33.315 7.865 4.695 1.00 0.27 89 GLU A O 1
ATOM 1360 N N . LEU A 1 90 ? 33.013 8.350 2.528 1.00 0.26 90 LEU A N 1
ATOM 1361 C CA . LEU A 1 90 ? 33.710 9.631 2.623 1.00 0.25 90 LEU A CA 1
ATOM 1362 C C . LEU A 1 90 ? 32.941 10.593 3.521 1.00 0.25 90 LEU A C 1
ATOM 1363 O O . LEU A 1 90 ? 33.525 11.289 4.351 1.00 0.25 90 LEU A O 1
ATOM 1379 N N . ILE A 1 91 ? 31.624 10.601 3.372 1.00 0.26 91 ILE A N 1
ATOM 1380 C CA . ILE A 1 91 ? 30.776 11.444 4.202 1.00 0.28 91 ILE A CA 1
ATOM 1381 C C . ILE A 1 91 ? 30.963 11.073 5.670 1.00 0.28 91 ILE A C 1
ATOM 1382 O O . ILE A 1 91 ? 31.045 11.949 6.533 1.00 0.28 91 ILE A O 1
ATOM 1398 N N . THR A 1 92 ? 31.083 9.778 5.945 1.00 0.28 92 THR A N 1
ATOM 1399 C CA . THR A 1 92 ? 31.332 9.325 7.309 1.00 0.30 92 THR A CA 1
ATOM 1400 C C . THR A 1 92 ? 32.611 9.965 7.846 1.00 0.28 92 THR A C 1
ATOM 1401 O O . THR A 1 92 ? 32.643 10.468 8.970 1.00 0.29 92 THR A O 1
ATOM 1412 N N . GLU A 1 93 ? 33.655 9.961 7.024 1.00 0.26 93 GLU A N 1
ATOM 1413 C CA . GLU A 1 93 ? 34.927 10.569 7.413 1.00 0.25 93 GLU A CA 1
ATOM 1414 C C . GLU A 1 93 ? 34.728 12.064 7.671 1.00 0.24 93 GLU A C 1
ATOM 1415 O O . GLU A 1 93 ? 35.262 12.618 8.632 1.00 0.24 93 GLU A O 1
ATOM 1427 N N . LEU A 1 94 ? 33.969 12.710 6.792 1.00 0.23 94 LEU A N 1
ATOM 1428 C CA . LEU A 1 94 ? 33.718 14.144 6.923 1.00 0.24 94 LEU A CA 1
ATOM 1429 C C . LEU A 1 94 ? 33.009 14.430 8.248 1.00 0.25 94 LEU A C 1
ATOM 1430 O O . LEU A 1 94 ? 33.344 15.385 8.948 1.00 0.26 94 LEU A O 1
ATOM 1446 N N . ILE A 1 95 ? 32.039 13.590 8.594 1.00 0.27 95 ILE A N 1
ATOM 1447 C CA . ILE A 1 95 ? 31.308 13.761 9.850 1.00 0.30 95 ILE A CA 1
ATOM 1448 C C . ILE A 1 95 ? 32.248 13.623 11.048 1.00 0.29 95 ILE A C 1
ATOM 1449 O O . ILE A 1 95 ? 32.175 14.407 11.995 1.00 0.30 95 ILE A O 1
ATOM 1465 N N . GLU A 1 96 ? 33.136 12.638 11.001 1.00 0.28 96 GLU A N 1
ATOM 1466 C CA . GLU A 1 96 ? 34.092 12.440 12.087 1.00 0.28 96 GLU A CA 1
ATOM 1467 C C . GLU A 1 96 ? 34.936 13.702 12.281 1.00 0.26 96 GLU A C 1
ATOM 1468 O O . GLU A 1 96 ? 35.234 14.094 13.409 1.00 0.26 96 GLU A O 1
ATOM 1480 N N . LEU A 1 97 ? 35.304 14.344 11.177 1.00 0.24 97 LEU A N 1
ATOM 1481 C CA . LEU A 1 97 ? 36.094 15.574 11.253 1.00 0.23 97 LEU A CA 1
ATOM 1482 C C . LEU A 1 97 ? 35.315 16.660 11.988 1.00 0.24 97 LEU A C 1
ATOM 1483 O O . LEU A 1 97 ? 35.876 17.385 12.809 1.00 0.24 97 LEU A O 1
ATOM 1499 N N . HIS A 1 98 ? 34.020 16.762 11.708 1.00 0.26 98 HIS A N 1
ATOM 1500 C CA . HIS A 1 98 ? 33.190 17.757 12.380 1.00 0.28 98 HIS A CA 1
ATOM 1501 C C . HIS A 1 98 ? 33.235 17.534 13.887 1.00 0.29 98 HIS A C 1
ATOM 1502 O O . HIS A 1 98 ? 33.280 18.487 14.666 1.00 0.29 98 HIS A O 1
ATOM 1516 N N . GLU A 1 99 ? 33.226 16.267 14.290 1.00 0.29 99 GLU A N 1
ATOM 1517 C CA . GLU A 1 99 ? 33.275 15.929 15.707 1.00 0.31 99 GLU A CA 1
ATOM 1518 C C . GLU A 1 99 ? 34.599 16.375 16.322 1.00 0.29 99 GLU A C 1
ATOM 1519 O O . GLU A 1 99 ? 34.627 16.918 17.427 1.00 0.31 99 GLU A O 1
ATOM 1531 N N . LYS A 1 100 ? 35.695 16.160 15.596 1.00 0.27 100 LYS A N 1
ATOM 1532 C CA . LYS A 1 100 ? 37.011 16.564 16.081 1.00 0.27 100 LYS A CA 1
ATOM 1533 C C . LYS A 1 100 ? 37.103 18.086 16.198 1.00 0.27 100 LYS A C 1
ATOM 1534 O O . LYS A 1 100 ? 37.733 18.606 17.118 1.00 0.28 100 LYS A O 1
ATOM 1553 N N . LEU A 1 101 ? 36.466 18.798 15.268 1.00 0.29 101 LEU A N 1
ATOM 1554 C CA . LEU A 1 101 ? 36.481 20.261 15.298 1.00 0.32 101 LEU A CA 1
ATOM 1555 C C . LEU A 1 101 ? 35.816 20.799 16.576 1.00 0.41 101 LEU A C 1
ATOM 1556 O O . LEU A 1 101 ? 36.368 21.689 17.215 1.00 1.08 101 LEU A O 1
ATOM 1572 N N . LYS A 1 102 ? 34.677 20.208 16.957 1.00 0.95 102 LYS A N 1
ATOM 1573 C CA . LYS A 1 102 ? 33.940 20.569 18.191 1.00 1.08 102 LYS A CA 1
ATOM 1574 C C . LYS A 1 102 ? 32.443 20.371 17.965 1.00 1.59 102 LYS A C 1
ATOM 1575 O O . LYS A 1 102 ? 31.928 19.264 18.111 1.00 2.09 102 LYS A O 1
ATOM 1594 N N . ALA A 1 103 ? 31.767 21.474 17.621 1.00 2.40 103 ALA A N 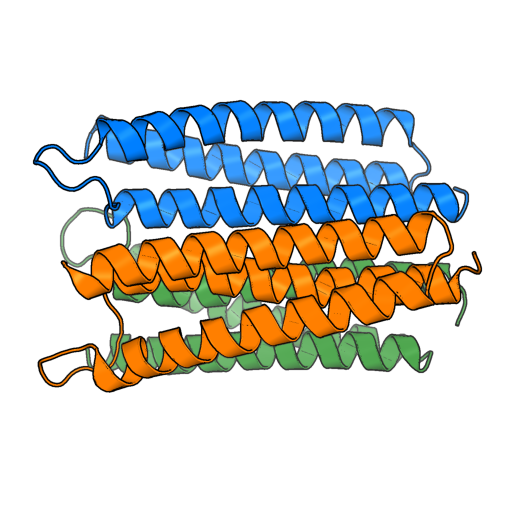1
ATOM 1595 C CA . ALA A 1 103 ? 30.322 21.483 17.375 1.00 3.61 103 ALA A CA 1
ATOM 1596 C C . ALA A 1 103 ? 29.647 20.228 17.935 1.00 4.34 103 ALA A C 1
ATOM 1597 O O . ALA A 1 103 ? 29.050 19.495 17.164 1.00 4.75 103 ALA A O 1
ATOM 1605 N N . ALA B 1 1 ? 37.705 -11.996 -21.490 1.00 5.18 1 ALA B N 1
ATOM 1606 C CA . ALA B 1 1 ? 38.382 -13.124 -22.190 1.00 4.82 1 ALA B CA 1
ATOM 1607 C C . ALA B 1 1 ? 39.621 -13.526 -21.399 1.00 3.84 1 ALA B C 1
ATOM 1608 O O . ALA B 1 1 ? 39.938 -12.890 -20.402 1.00 3.76 1 ALA B O 1
ATOM 1617 N N . GLU B 1 2 ? 40.278 -14.602 -21.840 1.00 3.51 2 GLU B N 1
ATOM 1618 C CA . GLU B 1 2 ? 41.465 -15.128 -21.155 1.00 2.93 2 GLU B CA 1
ATOM 1619 C C . GLU B 1 2 ? 42.185 -14.047 -20.357 1.00 1.98 2 GLU B C 1
ATOM 1620 O O . GLU B 1 2 ? 41.916 -13.858 -19.171 1.00 2.30 2 GLU B O 1
ATOM 1632 N N . GLU B 1 3 ? 43.120 -13.361 -21.006 1.00 1.22 3 GLU B N 1
ATOM 1633 C CA . GLU B 1 3 ? 43.892 -12.323 -20.334 1.00 0.57 3 GLU B CA 1
ATOM 1634 C C . GLU B 1 3 ? 42.986 -11.186 -19.867 1.00 0.45 3 GLU B C 1
ATOM 1635 O O . GLU B 1 3 ? 42.961 -10.853 -18.684 1.00 0.50 3 GLU B O 1
ATOM 1647 N N . LEU B 1 4 ? 42.293 -10.556 -20.812 1.00 0.52 4 LEU B N 1
ATOM 1648 C CA . LEU B 1 4 ? 41.439 -9.418 -20.483 1.00 0.48 4 LEU B CA 1
ATOM 1649 C C . LEU B 1 4 ? 40.618 -9.697 -19.227 1.00 0.38 4 LEU B C 1
ATOM 1650 O O . LEU B 1 4 ? 40.466 -8.824 -18.377 1.00 0.35 4 LEU B O 1
ATOM 1666 N N . GLU B 1 5 ? 40.077 -10.908 -19.119 1.00 0.39 5 GLU B N 1
ATOM 1667 C CA . GLU B 1 5 ? 39.251 -11.273 -17.966 1.00 0.37 5 GLU B CA 1
ATOM 1668 C C . GLU B 1 5 ? 40.110 -11.377 -16.711 1.00 0.33 5 GLU B C 1
ATOM 1669 O O . GLU B 1 5 ? 39.757 -10.854 -15.653 1.00 0.34 5 GLU B O 1
ATOM 1681 N N . GLU B 1 6 ? 41.246 -12.047 -16.849 1.00 0.33 6 GLU B N 1
ATOM 1682 C CA . GLU B 1 6 ? 42.174 -12.213 -15.739 1.00 0.35 6 GLU B CA 1
ATOM 1683 C C . GLU B 1 6 ? 42.820 -10.870 -15.393 1.00 0.33 6 GLU B C 1
ATOM 1684 O O . GLU B 1 6 ? 43.082 -10.574 -14.228 1.00 0.33 6 GLU B O 1
ATOM 1696 N N . VAL B 1 7 ? 43.054 -10.056 -16.419 1.00 0.33 7 VAL B N 1
ATOM 1697 C CA . VAL B 1 7 ? 43.644 -8.734 -16.229 1.00 0.34 7 VAL B CA 1
ATOM 1698 C C . VAL B 1 7 ? 42.703 -7.838 -15.425 1.00 0.29 7 VAL B C 1
ATOM 1699 O O . VAL B 1 7 ? 43.134 -7.106 -14.533 1.00 0.29 7 VAL B O 1
ATOM 1712 N N . VAL B 1 8 ? 41.414 -7.918 -15.736 1.00 0.27 8 VAL B N 1
ATOM 1713 C CA . VAL B 1 8 ? 40.408 -7.136 -15.026 1.00 0.26 8 VAL B CA 1
ATOM 1714 C C . VAL B 1 8 ? 40.406 -7.511 -13.546 1.00 0.24 8 VAL B C 1
ATOM 1715 O O . VAL B 1 8 ? 40.355 -6.637 -12.680 1.00 0.24 8 VAL B O 1
ATOM 1728 N N . MET B 1 9 ? 40.471 -8.807 -13.261 1.00 0.25 9 MET B N 1
ATOM 1729 C CA . MET B 1 9 ? 40.489 -9.263 -11.878 1.00 0.27 9 MET B CA 1
ATOM 1730 C C . MET B 1 9 ? 41.675 -8.638 -11.155 1.00 0.27 9 MET B C 1
ATOM 1731 O O . MET B 1 9 ? 41.545 -8.161 -10.027 1.00 0.28 9 MET B O 1
ATOM 1745 N N . GLY B 1 10 ? 42.822 -8.608 -11.826 1.00 0.29 10 GLY B N 1
ATOM 1746 C CA . GLY B 1 10 ? 44.012 -7.997 -11.250 1.00 0.31 10 GLY B CA 1
ATOM 1747 C C . GLY B 1 10 ? 43.784 -6.507 -11.017 1.00 0.28 10 GLY B C 1
ATOM 1748 O O . GLY B 1 10 ? 44.130 -5.975 -9.966 1.00 0.28 10 GLY B O 1
ATOM 1752 N N . LEU B 1 11 ? 43.176 -5.846 -12.001 1.00 0.26 11 LEU B N 1
ATOM 1753 C CA . LEU B 1 11 ? 42.887 -4.418 -11.886 1.00 0.26 11 LEU B CA 1
ATOM 1754 C C . LEU B 1 11 ? 41.910 -4.154 -10.745 1.00 0.24 11 LEU B C 1
ATOM 1755 O O . LEU B 1 11 ? 42.095 -3.220 -9.965 1.00 0.24 11 LEU B O 1
ATOM 1771 N N . ILE B 1 12 ? 40.878 -4.986 -10.648 1.00 0.23 12 ILE B N 1
ATOM 1772 C CA . ILE B 1 12 ? 39.889 -4.825 -9.589 1.00 0.25 12 ILE B CA 1
ATOM 1773 C C . ILE B 1 12 ? 40.551 -5.021 -8.230 1.00 0.25 12 ILE B C 1
ATOM 1774 O O . ILE B 1 12 ? 40.338 -4.238 -7.305 1.00 0.26 12 ILE B O 1
ATOM 1790 N N . ILE B 1 13 ? 41.377 -6.054 -8.128 1.00 0.26 13 ILE B N 1
ATOM 1791 C CA . ILE B 1 13 ? 42.090 -6.319 -6.889 1.00 0.29 13 ILE B CA 1
ATOM 1792 C C . ILE B 1 13 ? 43.046 -5.173 -6.579 1.00 0.27 13 ILE B C 1
ATOM 1793 O O . ILE B 1 13 ? 43.109 -4.695 -5.451 1.00 0.28 13 ILE B O 1
ATOM 1809 N N . ASN B 1 14 ? 43.770 -4.723 -7.601 1.00 0.26 14 ASN B N 1
ATOM 1810 C CA . ASN B 1 14 ? 44.719 -3.629 -7.433 1.00 0.27 14 ASN B CA 1
ATOM 1811 C C . ASN B 1 14 ? 43.980 -2.370 -6.984 1.00 0.25 14 ASN B C 1
ATOM 1812 O O . ASN B 1 14 ? 44.403 -1.690 -6.050 1.00 0.25 14 ASN B O 1
ATOM 1823 N N . SER B 1 15 ? 42.864 -2.072 -7.648 1.00 0.24 15 SER B N 1
ATOM 1824 C CA . SER B 1 15 ? 42.072 -0.900 -7.288 1.00 0.27 15 SER B CA 1
ATOM 1825 C C . SER B 1 15 ? 41.597 -1.022 -5.844 1.00 0.27 15 SER B C 1
ATOM 1826 O O . SER B 1 15 ? 41.654 -0.059 -5.078 1.00 0.29 15 SER B O 1
ATOM 1834 N N . GLY B 1 16 ? 41.136 -2.215 -5.475 1.00 0.27 16 GLY B N 1
ATOM 1835 C CA . GLY B 1 16 ? 40.665 -2.457 -4.117 1.00 0.31 16 GLY B CA 1
ATOM 1836 C C . GLY B 1 16 ? 41.800 -2.277 -3.115 1.00 0.28 16 GLY B C 1
ATOM 1837 O O . GLY B 1 16 ? 41.618 -1.659 -2.067 1.00 0.30 16 GLY B O 1
ATOM 1841 N N . GLN B 1 17 ? 42.978 -2.801 -3.450 1.00 0.28 17 GLN B N 1
ATOM 1842 C CA . GLN B 1 17 ? 44.131 -2.661 -2.569 1.00 0.30 17 GLN B CA 1
ATOM 1843 C C . GLN B 1 17 ? 44.500 -1.191 -2.434 1.00 0.27 17 GLN B C 1
ATOM 1844 O O . GLN B 1 17 ? 44.841 -0.726 -1.347 1.00 0.27 17 GLN B O 1
ATOM 1858 N N . ALA B 1 18 ? 44.409 -0.461 -3.542 1.00 0.28 18 ALA B N 1
ATOM 1859 C CA . ALA B 1 18 ? 44.718 0.961 -3.531 1.00 0.30 18 ALA B CA 1
ATOM 1860 C C . ALA B 1 18 ? 43.842 1.674 -2.511 1.00 0.28 18 ALA B C 1
ATOM 1861 O O . ALA B 1 18 ? 44.336 2.420 -1.668 1.00 0.29 18 ALA B O 1
ATOM 1868 N N . ARG B 1 19 ? 42.539 1.432 -2.589 1.00 0.30 19 ARG B N 1
ATOM 1869 C CA . ARG B 1 19 ? 41.616 2.055 -1.653 1.00 0.34 19 ARG B CA 1
ATOM 1870 C C . ARG B 1 19 ? 41.962 1.621 -0.233 1.00 0.33 19 ARG B C 1
ATOM 1871 O O . ARG B 1 19 ? 42.017 2.440 0.681 1.00 0.34 19 ARG B O 1
ATOM 1892 N N . SER B 1 20 ? 42.190 0.323 -0.059 1.00 0.32 20 SER B N 1
ATOM 1893 C CA . SER B 1 20 ? 42.524 -0.214 1.257 1.00 0.35 20 SER B CA 1
ATOM 1894 C C . SER B 1 20 ? 43.716 0.535 1.852 1.00 0.31 20 SER B C 1
ATOM 1895 O O . SER B 1 20 ? 43.686 0.948 3.011 1.00 0.33 20 SER B O 1
ATOM 1903 N N . LEU B 1 21 ? 44.759 0.712 1.048 1.00 0.27 21 LEU B N 1
ATOM 1904 C CA . LEU B 1 21 ? 45.949 1.422 1.504 1.00 0.26 21 LEU B CA 1
ATOM 1905 C C . LEU B 1 21 ? 45.594 2.869 1.843 1.00 0.25 21 LEU B C 1
ATOM 1906 O O . LEU B 1 21 ? 46.045 3.410 2.851 1.00 0.25 21 LEU B O 1
ATOM 1922 N N . ALA B 1 22 ? 44.778 3.487 0.991 1.00 0.27 22 ALA B N 1
ATOM 1923 C CA . ALA B 1 22 ? 44.366 4.874 1.209 1.00 0.30 22 ALA B CA 1
ATOM 1924 C C . ALA B 1 22 ? 43.626 5.020 2.544 1.00 0.32 22 ALA B C 1
ATOM 1925 O O . ALA B 1 22 ? 43.976 5.873 3.359 1.00 0.32 22 ALA B O 1
ATOM 1932 N N . TYR B 1 23 ? 42.630 4.167 2.783 1.00 0.34 23 TYR B N 1
ATOM 1933 C CA . TYR B 1 23 ? 41.911 4.220 4.059 1.00 0.39 23 TYR B CA 1
ATOM 1934 C C . TYR B 1 23 ? 42.880 4.007 5.214 1.00 0.36 23 TYR B C 1
ATOM 1935 O O . TYR B 1 23 ? 42.798 4.689 6.235 1.00 0.38 23 TYR B O 1
ATOM 1953 N N . ALA B 1 24 ? 43.803 3.067 5.048 1.00 0.32 24 ALA B N 1
ATOM 1954 C CA . ALA B 1 24 ? 44.786 2.798 6.088 1.00 0.31 24 ALA B CA 1
ATOM 1955 C C . ALA B 1 24 ? 45.641 4.043 6.323 1.00 0.28 24 ALA B C 1
ATOM 1956 O O . ALA B 1 24 ? 45.957 4.386 7.460 1.00 0.28 24 ALA B O 1
ATOM 1963 N N . ALA B 1 25 ? 45.985 4.730 5.235 1.00 0.26 25 ALA B N 1
ATOM 1964 C CA . ALA B 1 25 ? 46.772 5.956 5.332 1.00 0.25 25 ALA B CA 1
ATOM 1965 C C . ALA B 1 25 ? 46.030 6.971 6.197 1.00 0.26 25 ALA B C 1
ATOM 1966 O O . ALA B 1 25 ? 46.616 7.617 7.065 1.00 0.25 25 ALA B O 1
ATOM 1973 N N . LEU B 1 26 ? 44.728 7.091 5.953 1.00 0.28 26 LEU B N 1
ATOM 1974 C CA . LEU B 1 26 ? 43.897 8.012 6.722 1.00 0.31 26 LEU B CA 1
ATOM 1975 C C . LEU B 1 26 ? 43.911 7.614 8.196 1.00 0.31 26 LEU B C 1
ATOM 1976 O O . LEU B 1 26 ? 44.019 8.464 9.079 1.00 0.31 26 LEU B O 1
ATOM 1992 N N . LYS B 1 27 ? 43.783 6.321 8.455 1.00 0.31 27 LYS B N 1
ATOM 1993 C CA . LYS B 1 27 ? 43.773 5.824 9.827 1.00 0.34 27 LYS B CA 1
ATOM 1994 C C . LYS B 1 27 ? 45.057 6.245 10.548 1.00 0.31 27 LYS B C 1
ATOM 1995 O O . LYS B 1 27 ? 45.025 6.674 11.706 1.00 0.33 27 LYS B O 1
ATOM 2014 N N . GLN B 1 28 ? 46.182 6.165 9.844 1.00 0.28 28 GLN B N 1
ATOM 2015 C CA . GLN B 1 28 ? 47.461 6.579 10.417 1.00 0.28 28 GLN B CA 1
ATOM 2016 C C . GLN B 1 28 ? 47.392 8.046 10.838 1.00 0.26 28 GLN B C 1
ATOM 2017 O O . GLN B 1 28 ? 47.883 8.424 11.902 1.00 0.27 28 GLN B O 1
ATOM 2031 N N . ALA B 1 29 ? 46.777 8.866 9.989 1.00 0.26 29 ALA B N 1
ATOM 2032 C CA . ALA B 1 29 ? 46.647 10.293 10.275 1.00 0.28 29 ALA B CA 1
ATOM 2033 C C . ALA B 1 29 ? 45.859 10.504 11.563 1.00 0.31 29 ALA B C 1
ATOM 2034 O O . ALA B 1 29 ? 46.210 11.350 12.384 1.00 0.31 29 ALA B O 1
ATOM 2041 N N . LYS B 1 30 ? 44.799 9.724 11.739 1.00 0.35 30 LYS B N 1
ATOM 2042 C CA . LYS B 1 30 ? 43.981 9.832 12.942 1.00 0.40 30 LYS B CA 1
ATOM 2043 C C . LYS B 1 30 ? 44.814 9.525 14.180 1.00 0.38 30 LYS B C 1
ATOM 2044 O O . LYS B 1 30 ? 44.584 10.095 15.246 1.00 0.41 30 LYS B O 1
ATOM 2063 N N . GLN B 1 31 ? 45.798 8.640 14.037 1.00 0.36 31 GLN B N 1
ATOM 2064 C CA . GLN B 1 31 ? 46.662 8.304 15.164 1.00 0.37 31 GLN B CA 1
ATOM 2065 C C . GLN B 1 31 ? 47.746 9.369 15.335 1.00 0.32 31 GLN B C 1
ATOM 2066 O O . GLN B 1 31 ? 48.551 9.304 16.264 1.00 0.34 31 GLN B O 1
ATOM 2080 N N . GLY B 1 32 ? 47.742 10.361 14.445 1.00 0.28 32 GLY B N 1
ATOM 2081 C CA . GLY B 1 32 ? 48.708 11.454 14.516 1.00 0.26 32 GLY B CA 1
ATOM 2082 C C . GLY B 1 32 ? 50.026 11.091 13.837 1.00 0.25 32 GLY B C 1
ATOM 2083 O O . GLY B 1 32 ? 51.051 11.727 14.083 1.00 0.35 32 GLY B O 1
ATOM 2087 N N . ASP B 1 33 ? 50.000 10.070 12.984 1.00 0.26 33 ASP B N 1
ATOM 2088 C CA . ASP B 1 33 ? 51.207 9.639 12.278 1.00 0.25 33 ASP B CA 1
ATOM 2089 C C . ASP B 1 33 ? 51.221 10.160 10.837 1.00 0.25 33 ASP B C 1
ATOM 2090 O O . ASP B 1 33 ? 50.857 9.441 9.907 1.00 0.25 33 ASP B O 1
ATOM 2099 N N . PHE B 1 34 ? 51.632 11.413 10.655 1.00 0.26 34 PHE B N 1
ATOM 2100 C CA . PHE B 1 34 ? 51.672 12.013 9.319 1.00 0.29 34 PHE B CA 1
ATOM 2101 C C . PHE B 1 34 ? 52.713 11.341 8.432 1.00 0.29 34 PHE B C 1
ATOM 2102 O O . PHE B 1 34 ? 52.527 11.239 7.219 1.00 0.30 34 PHE B O 1
ATOM 2119 N N . ALA B 1 35 ? 53.815 10.901 9.028 1.00 0.29 35 ALA B N 1
ATOM 2120 C CA . ALA B 1 35 ? 54.880 10.265 8.263 1.00 0.31 35 ALA B CA 1
ATOM 2121 C C . ALA B 1 35 ? 54.379 8.989 7.593 1.00 0.30 35 ALA B C 1
ATOM 2122 O O . ALA B 1 35 ? 54.583 8.783 6.397 1.00 0.32 35 ALA B O 1
ATOM 2129 N N . ALA B 1 36 ? 53.729 8.135 8.373 1.00 0.29 36 ALA B N 1
ATOM 2130 C CA . ALA B 1 36 ? 53.208 6.881 7.840 1.00 0.29 36 ALA B CA 1
ATOM 2131 C C . ALA B 1 36 ? 52.085 7.152 6.842 1.00 0.28 36 ALA B C 1
ATOM 2132 O O . ALA B 1 36 ? 51.978 6.477 5.824 1.00 0.28 36 ALA B O 1
ATOM 2139 N N . ALA B 1 37 ? 51.273 8.166 7.119 1.00 0.28 37 ALA B N 1
ATOM 2140 C CA . ALA B 1 37 ? 50.192 8.514 6.204 1.00 0.30 37 ALA B CA 1
ATOM 2141 C C . ALA B 1 37 ? 50.772 8.882 4.841 1.00 0.30 37 ALA B C 1
ATOM 2142 O O . ALA B 1 37 ? 50.357 8.341 3.822 1.00 0.30 37 ALA B O 1
ATOM 2149 N N . LYS B 1 38 ? 51.765 9.772 4.838 1.00 0.30 38 LYS B N 1
ATOM 2150 C CA . LYS B 1 38 ? 52.412 10.188 3.593 1.00 0.32 38 LYS B CA 1
ATOM 2151 C C . LYS B 1 38 ? 52.997 8.988 2.847 1.00 0.31 38 LYS B C 1
ATOM 2152 O O . LYS B 1 38 ? 52.838 8.873 1.632 1.00 0.33 38 LYS B O 1
ATOM 2171 N N . ALA B 1 39 ? 53.679 8.109 3.570 1.00 0.30 39 ALA B N 1
ATOM 2172 C CA . ALA B 1 39 ? 54.284 6.939 2.939 1.00 0.32 39 ALA B CA 1
ATOM 2173 C C . ALA B 1 39 ? 53.212 6.053 2.307 1.00 0.30 39 ALA B C 1
ATOM 2174 O O . ALA B 1 39 ? 53.373 5.567 1.187 1.00 0.31 39 ALA B O 1
ATOM 2181 N N . MET B 1 40 ? 52.118 5.857 3.037 1.00 0.29 40 MET B N 1
ATOM 2182 C CA . MET B 1 40 ? 51.013 5.037 2.548 1.00 0.29 40 MET B CA 1
ATOM 2183 C C . MET B 1 40 ? 50.362 5.684 1.322 1.00 0.30 40 MET B C 1
ATOM 2184 O O . MET B 1 40 ? 50.034 4.997 0.355 1.00 0.29 40 MET B O 1
ATOM 2198 N N . MET B 1 41 ? 50.190 7.008 1.357 1.00 0.34 41 MET B N 1
ATOM 2199 C CA . MET B 1 41 ? 49.593 7.710 0.214 1.00 0.39 41 MET B CA 1
ATOM 2200 C C . MET B 1 41 ? 50.451 7.567 -1.030 1.00 0.39 41 MET B C 1
ATOM 2201 O O . MET B 1 41 ? 49.941 7.361 -2.130 1.00 0.39 41 MET B O 1
ATOM 2215 N N . ASP B 1 42 ? 51.757 7.717 -0.852 1.00 0.40 42 ASP B N 1
ATOM 2216 C CA . ASP B 1 42 ? 52.681 7.645 -1.971 1.00 0.45 42 ASP B CA 1
ATOM 2217 C C . ASP B 1 42 ? 52.586 6.276 -2.637 1.00 0.41 42 ASP B C 1
ATOM 2218 O O . ASP B 1 42 ? 52.515 6.169 -3.861 1.00 0.45 42 ASP B O 1
ATOM 2227 N N . GLN B 1 43 ? 52.578 5.234 -1.815 1.00 0.37 43 GLN B N 1
ATOM 2228 C CA . GLN B 1 43 ? 52.475 3.875 -2.332 1.00 0.39 43 GLN B CA 1
ATOM 2229 C C . GLN B 1 43 ? 51.119 3.655 -2.989 1.00 0.33 43 GLN B C 1
ATOM 2230 O O . GLN B 1 43 ? 51.022 3.008 -4.032 1.00 0.34 43 GLN B O 1
ATOM 2244 N N . SER B 1 44 ? 50.071 4.202 -2.381 1.00 0.30 44 SER B N 1
ATOM 2245 C CA . SER B 1 44 ? 48.733 4.055 -2.938 1.00 0.30 44 SER B CA 1
ATOM 2246 C C . SER B 1 44 ? 48.699 4.608 -4.363 1.00 0.30 44 SER B C 1
ATOM 2247 O O . SER B 1 44 ? 48.146 3.988 -5.270 1.00 0.30 44 SER B O 1
ATOM 2255 N N . ARG B 1 45 ? 49.273 5.794 -4.541 1.00 0.32 45 ARG B N 1
ATOM 2256 C CA . ARG B 1 45 ? 49.286 6.440 -5.850 1.00 0.37 45 ARG B CA 1
ATOM 2257 C C . ARG B 1 45 ? 50.043 5.599 -6.870 1.00 0.37 45 ARG B C 1
ATOM 2258 O O . ARG B 1 45 ? 49.617 5.469 -8.017 1.00 0.40 45 ARG B O 1
ATOM 2279 N N . MET B 1 46 ? 51.182 5.054 -6.458 1.00 0.38 46 MET B N 1
ATOM 2280 C CA . MET B 1 46 ? 52.001 4.255 -7.362 1.00 0.42 46 MET B CA 1
ATOM 2281 C C . MET B 1 46 ? 51.214 3.041 -7.849 1.00 0.37 46 MET B C 1
ATOM 2282 O O . MET B 1 46 ? 51.266 2.686 -9.027 1.00 0.40 46 MET B O 1
ATOM 2296 N N . ALA B 1 47 ? 50.463 2.434 -6.936 1.00 0.33 47 ALA B N 1
ATOM 2297 C CA . ALA B 1 47 ? 49.635 1.284 -7.282 1.00 0.31 47 ALA B CA 1
ATOM 2298 C C . ALA B 1 47 ? 48.590 1.688 -8.319 1.00 0.28 47 ALA B C 1
ATOM 2299 O O . ALA B 1 47 ? 48.357 0.974 -9.294 1.00 0.28 47 ALA B O 1
ATOM 2306 N N . LEU B 1 48 ? 47.972 2.848 -8.107 1.00 0.27 48 LEU B N 1
ATOM 2307 C CA . LEU B 1 48 ? 46.960 3.364 -9.025 1.00 0.29 48 LEU B CA 1
ATOM 2308 C C . LEU B 1 48 ? 47.576 3.719 -10.373 1.00 0.32 48 LEU B C 1
ATOM 2309 O O . LEU B 1 48 ? 46.982 3.480 -11.424 1.00 0.33 48 LEU B O 1
ATOM 2325 N N . ASN 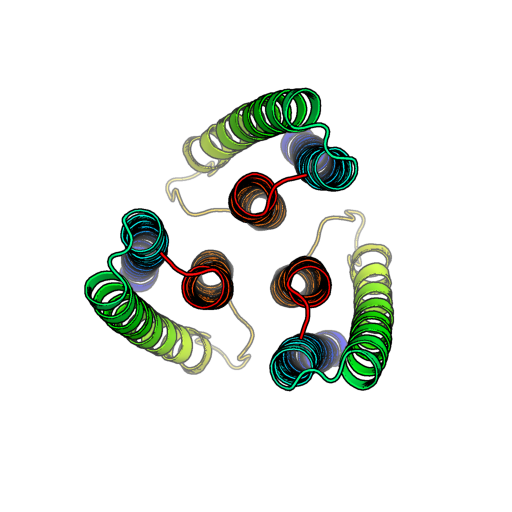B 1 49 ? 48.752 4.333 -10.329 1.00 0.35 49 ASN B N 1
ATOM 2326 C CA . ASN B 1 49 ? 49.425 4.773 -11.545 1.00 0.41 49 ASN B CA 1
ATOM 2327 C C . ASN B 1 49 ? 49.711 3.571 -12.445 1.00 0.40 49 ASN B C 1
ATOM 2328 O O . ASN B 1 49 ? 49.470 3.613 -13.650 1.00 0.43 49 ASN B O 1
ATOM 2339 N N . GLU B 1 50 ? 50.196 2.492 -11.840 1.00 0.38 50 GLU B N 1
ATOM 2340 C CA . GLU B 1 50 ? 50.475 1.271 -12.589 1.00 0.39 50 GLU B CA 1
ATOM 2341 C C . GLU B 1 50 ? 49.177 0.681 -13.125 1.00 0.34 50 GLU B C 1
ATOM 2342 O O . GLU B 1 50 ? 49.114 0.219 -14.263 1.00 0.36 50 GLU B O 1
ATOM 2354 N N . ALA B 1 51 ? 48.134 0.730 -12.303 1.00 0.30 51 ALA B N 1
ATOM 2355 C CA . ALA B 1 51 ? 46.831 0.222 -12.712 1.00 0.29 51 ALA B CA 1
ATOM 2356 C C . ALA B 1 51 ? 46.274 1.061 -13.863 1.00 0.31 51 ALA B C 1
ATOM 2357 O O . ALA B 1 51 ? 45.771 0.524 -14.849 1.00 0.32 51 ALA B O 1
ATOM 2364 N N . HIS B 1 52 ? 46.366 2.384 -13.726 1.00 0.34 52 HIS B N 1
ATOM 2365 C CA . HIS B 1 52 ? 45.876 3.295 -14.757 1.00 0.40 52 HIS B CA 1
ATOM 2366 C C . HIS B 1 52 ? 46.624 3.075 -16.068 1.00 0.42 52 HIS B C 1
ATOM 2367 O O . HIS B 1 52 ? 46.031 3.117 -17.144 1.00 0.44 52 HIS B O 1
ATOM 2381 N N . LEU B 1 53 ? 47.930 2.843 -15.970 1.00 0.42 53 LEU B N 1
ATOM 2382 C CA . LEU B 1 53 ? 48.749 2.625 -17.158 1.00 0.47 53 LEU B CA 1
ATOM 2383 C C . LEU B 1 53 ? 48.269 1.393 -17.917 1.00 0.43 53 LEU B C 1
ATOM 2384 O O . LEU B 1 53 ? 48.169 1.411 -19.145 1.00 0.46 53 LEU B O 1
ATOM 2400 N N . VAL B 1 54 ? 47.958 0.333 -17.180 1.00 0.39 54 VAL B N 1
ATOM 2401 C CA . VAL B 1 54 ? 47.464 -0.891 -17.797 1.00 0.36 54 VAL B CA 1
ATOM 2402 C C . VAL B 1 54 ? 46.122 -0.634 -18.474 1.00 0.34 54 VAL B C 1
ATOM 2403 O O . VAL B 1 54 ? 45.892 -1.079 -19.599 1.00 0.35 54 VAL B O 1
ATOM 2416 N N . GLN B 1 55 ? 45.241 0.096 -17.793 1.00 0.35 55 GLN B N 1
ATOM 2417 C CA . GLN B 1 55 ? 43.937 0.407 -18.367 1.00 0.38 55 GLN B CA 1
ATOM 2418 C C . GLN B 1 55 ? 44.107 1.244 -19.638 1.00 0.42 55 GLN B C 1
ATOM 2419 O O . GLN B 1 55 ? 43.387 1.041 -20.616 1.00 0.43 55 GLN B O 1
ATOM 2433 N N . THR B 1 56 ? 45.044 2.195 -19.619 1.00 0.45 56 THR B N 1
ATOM 2434 C CA . THR B 1 56 ? 45.279 3.050 -20.784 1.00 0.51 56 THR B CA 1
ATOM 2435 C C . THR B 1 56 ? 45.624 2.199 -22.003 1.00 0.50 56 THR B C 1
ATOM 2436 O O . THR B 1 56 ? 45.078 2.405 -23.086 1.00 0.54 56 THR B O 1
ATOM 2447 N N . LYS B 1 57 ? 46.510 1.223 -21.815 1.00 0.47 57 LYS B N 1
ATOM 2448 C CA . LYS B 1 57 ? 46.880 0.333 -22.911 1.00 0.48 57 LYS B CA 1
ATOM 2449 C C . LYS B 1 57 ? 45.650 -0.389 -23.403 1.00 0.44 57 LYS B C 1
ATOM 2450 O O . LYS B 1 57 ? 45.436 -0.537 -24.605 1.00 0.46 57 LYS B O 1
ATOM 2469 N N . LEU B 1 58 ? 44.824 -0.807 -22.464 1.00 0.40 58 LEU B N 1
ATOM 2470 C CA . LEU B 1 58 ? 43.611 -1.482 -22.834 1.00 0.40 58 LEU B CA 1
ATOM 2471 C C . LEU B 1 58 ? 42.754 -0.528 -23.669 1.00 0.45 58 LEU B C 1
ATOM 2472 O O . LEU B 1 58 ? 42.504 -0.782 -24.830 1.00 0.50 58 LEU B O 1
ATOM 2488 N N . ILE B 1 59 ? 42.357 0.602 -23.090 1.00 0.50 59 ILE B N 1
ATOM 2489 C CA . ILE B 1 59 ? 41.515 1.571 -23.802 1.00 0.59 59 ILE B CA 1
ATOM 2490 C C . ILE B 1 59 ? 42.108 1.980 -25.155 1.00 0.63 59 ILE B C 1
ATOM 2491 O O . ILE B 1 59 ? 41.370 2.148 -26.126 1.00 0.69 59 ILE B O 1
ATOM 2507 N N . GLU B 1 60 ? 43.425 2.155 -25.226 1.00 0.64 60 GLU B N 1
ATOM 2508 C CA . GLU B 1 60 ? 44.044 2.558 -26.491 1.00 0.75 60 GLU B CA 1
ATOM 2509 C C . GLU B 1 60 ? 44.225 1.373 -27.441 1.00 0.85 60 GLU B C 1
ATOM 2510 O O . GLU B 1 60 ? 43.914 1.477 -28.627 1.00 1.38 60 GLU B O 1
ATOM 2522 N N . GLY B 1 61 ? 44.783 0.273 -26.945 1.00 1.40 61 GLY B N 1
ATOM 2523 C CA . GLY B 1 61 ? 45.059 -0.881 -27.804 1.00 1.68 61 GLY B CA 1
ATOM 2524 C C . GLY B 1 61 ? 43.995 -1.981 -27.708 1.00 1.73 61 GLY B C 1
ATOM 2525 O O . GLY B 1 61 ? 44.147 -3.037 -28.321 1.00 2.32 61 GLY B O 1
ATOM 2529 N N . ASP B 1 62 ? 42.927 -1.751 -26.946 1.00 1.91 62 ASP B N 1
ATOM 2530 C CA . ASP B 1 62 ? 41.879 -2.773 -26.811 1.00 2.56 62 ASP B CA 1
ATOM 2531 C C . ASP B 1 62 ? 41.146 -2.990 -28.124 1.00 3.01 62 ASP B C 1
ATOM 2532 O O . ASP B 1 62 ? 41.457 -3.906 -28.883 1.00 3.57 62 ASP B O 1
ATOM 2541 N N . ALA B 1 63 ? 40.111 -2.180 -28.324 1.00 3.41 63 ALA B N 1
ATOM 2542 C CA . ALA B 1 63 ? 39.250 -2.305 -29.490 1.00 4.37 63 ALA B CA 1
ATOM 2543 C C . ALA B 1 63 ? 40.002 -2.883 -30.679 1.00 4.60 63 ALA B C 1
ATOM 2544 O O . ALA B 1 63 ? 40.763 -2.182 -31.347 1.00 5.02 63 ALA B O 1
ATOM 2551 N N . GLY B 1 64 ? 39.763 -4.161 -30.950 1.00 4.74 64 GLY B N 1
ATOM 2552 C CA . GLY B 1 64 ? 40.405 -4.814 -32.076 1.00 5.29 64 GLY B CA 1
ATOM 2553 C C . GLY B 1 64 ? 40.126 -4.035 -33.350 1.00 4.95 64 GLY B C 1
ATOM 2554 O O . GLY B 1 64 ? 41.049 -3.623 -34.053 1.00 4.95 64 GLY B O 1
ATOM 2558 N N . GLU B 1 65 ? 38.846 -3.812 -33.632 1.00 5.04 65 GLU B N 1
ATOM 2559 C CA . GLU B 1 65 ? 38.462 -3.062 -34.822 1.00 5.09 65 GLU B CA 1
ATOM 2560 C C . GLU B 1 65 ? 38.302 -1.565 -34.517 1.00 4.86 65 GLU B C 1
ATOM 2561 O O . GLU B 1 65 ? 37.840 -1.173 -33.446 1.00 5.13 65 GLU B O 1
ATOM 2573 N N . GLY B 1 66 ? 38.673 -0.754 -35.501 1.00 4.78 66 GLY B N 1
ATOM 2574 C CA . GLY B 1 66 ? 38.571 0.712 -35.442 1.00 4.92 66 GLY B CA 1
ATOM 2575 C C . GLY B 1 66 ? 38.305 1.306 -34.048 1.00 4.34 66 GLY B C 1
ATOM 2576 O O . GLY B 1 66 ? 39.214 1.458 -33.235 1.00 4.53 66 GLY B O 1
ATOM 2580 N N . LYS B 1 67 ? 37.065 1.767 -33.869 1.00 4.04 67 LYS B N 1
ATOM 2581 C CA . LYS B 1 67 ? 36.625 2.510 -32.673 1.00 3.82 67 LYS B CA 1
ATOM 2582 C C . LYS B 1 67 ? 37.556 2.369 -31.458 1.00 3.25 67 LYS B C 1
ATOM 2583 O O . LYS B 1 67 ? 38.141 1.317 -31.214 1.00 3.28 67 LYS B O 1
ATOM 2602 N N . MET B 1 68 ? 37.685 3.480 -30.711 1.00 3.22 68 MET B N 1
ATOM 2603 C CA . MET B 1 68 ? 38.549 3.541 -29.522 1.00 3.10 68 MET B CA 1
ATOM 2604 C C . MET B 1 68 ? 37.730 3.413 -28.228 1.00 2.30 68 MET B C 1
ATOM 2605 O O . MET B 1 68 ? 38.265 3.009 -27.205 1.00 2.62 68 MET B O 1
ATOM 2619 N N . LYS B 1 69 ? 36.449 3.790 -28.306 1.00 1.86 69 LYS B N 1
ATOM 2620 C CA . LYS B 1 69 ? 35.504 3.772 -27.163 1.00 1.63 69 LYS B CA 1
ATOM 2621 C C . LYS B 1 69 ? 35.992 2.883 -25.980 1.00 1.17 69 LYS B C 1
ATOM 2622 O O . LYS B 1 69 ? 37.086 3.078 -25.457 1.00 1.60 69 LYS B O 1
ATOM 2641 N N . VAL B 1 70 ? 35.162 1.929 -25.550 1.00 0.97 70 VAL B N 1
ATOM 2642 C CA . VAL B 1 70 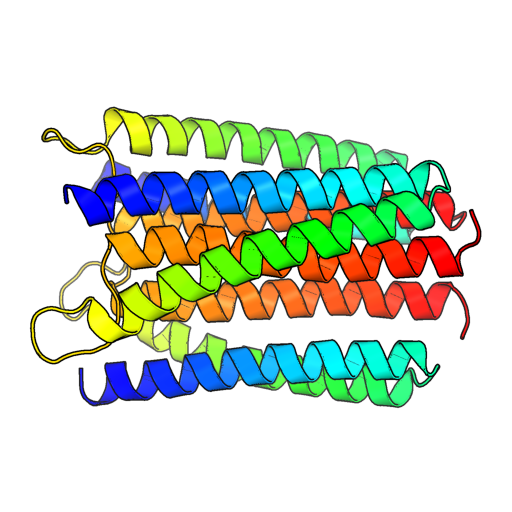? 35.503 1.018 -24.460 1.00 1.07 70 VAL B CA 1
ATOM 2643 C C . VAL B 1 70 ? 34.717 -0.266 -24.670 1.00 0.91 70 VAL B C 1
ATOM 2644 O O . VAL B 1 70 ? 34.008 -0.404 -25.667 1.00 0.95 70 VAL B O 1
ATOM 2657 N N . SER B 1 71 ? 34.803 -1.190 -23.731 1.00 0.79 71 SER B N 1
ATOM 2658 C CA . SER B 1 71 ? 34.048 -2.432 -23.842 1.00 0.69 71 SER B CA 1
ATOM 2659 C C . SER B 1 71 ? 33.363 -2.730 -22.520 1.00 0.62 71 SER B C 1
ATOM 2660 O O . SER B 1 71 ? 33.721 -2.164 -21.490 1.00 0.60 71 SER B O 1
ATOM 2668 N N . LEU B 1 72 ? 32.378 -3.616 -22.545 1.00 0.61 72 LEU B N 1
ATOM 2669 C CA . LEU B 1 72 ? 31.671 -3.946 -21.316 1.00 0.61 72 LEU B CA 1
ATOM 2670 C C . LEU B 1 72 ? 32.699 -4.195 -20.216 1.00 0.62 72 LEU B C 1
ATOM 2671 O O . LEU B 1 72 ? 32.586 -3.689 -19.094 1.00 0.62 72 LEU B O 1
ATOM 2687 N N . VAL B 1 73 ? 33.699 -4.990 -20.563 1.00 0.66 73 VAL B N 1
ATOM 2688 C CA . VAL B 1 73 ? 34.763 -5.360 -19.642 1.00 0.73 73 VAL B CA 1
ATOM 2689 C C . VAL B 1 73 ? 35.559 -4.146 -19.142 1.00 0.72 73 VAL B C 1
ATOM 2690 O O . VAL B 1 73 ? 35.843 -4.033 -17.950 1.00 0.73 73 VAL B O 1
ATOM 2703 N N . LEU B 1 74 ? 35.959 -3.274 -20.061 1.00 0.71 74 LEU B N 1
ATOM 2704 C CA . LEU B 1 74 ? 36.771 -2.104 -19.703 1.00 0.73 74 LEU B CA 1
ATOM 2705 C C . LEU B 1 74 ? 36.005 -1.163 -18.794 1.00 0.63 74 LEU B C 1
ATOM 2706 O O . LEU B 1 74 ? 36.568 -0.581 -17.866 1.00 0.63 74 LEU B O 1
ATOM 2722 N N . VAL B 1 75 ? 34.731 -0.996 -19.080 1.00 0.55 75 VAL B N 1
ATOM 2723 C CA . VAL B 1 75 ? 33.923 -0.094 -18.289 1.00 0.47 75 VAL B CA 1
ATOM 2724 C C . VAL B 1 75 ? 33.966 -0.552 -16.838 1.00 0.44 75 VAL B C 1
ATOM 2725 O O . VAL B 1 75 ? 34.163 0.256 -15.929 1.00 0.41 75 VAL B O 1
ATOM 2738 N N . HIS B 1 76 ? 33.793 -1.846 -16.624 1.00 0.46 76 HIS B N 1
ATOM 2739 C CA . HIS B 1 76 ? 33.827 -2.380 -15.270 1.00 0.47 76 HIS B CA 1
ATOM 2740 C C . HIS B 1 76 ? 35.158 -2.033 -14.594 1.00 0.49 76 HIS B C 1
ATOM 2741 O O . HIS B 1 76 ? 35.185 -1.581 -13.444 1.00 0.47 76 HIS B O 1
ATOM 2755 N N . ALA B 1 77 ? 36.259 -2.233 -15.317 1.00 0.53 77 ALA B N 1
ATOM 2756 C CA . ALA B 1 77 ? 37.584 -1.930 -14.776 1.00 0.56 77 ALA B CA 1
ATOM 2757 C C . ALA B 1 77 ? 37.725 -0.435 -14.503 1.00 0.52 77 ALA B C 1
ATOM 2758 O O . ALA B 1 77 ? 38.293 -0.028 -13.490 1.00 0.52 77 ALA B O 1
ATOM 2765 N N . GLN B 1 78 ? 37.206 0.375 -15.419 1.00 0.51 78 GLN B N 1
ATOM 2766 C CA . GLN B 1 78 ? 37.277 1.824 -15.275 1.00 0.49 78 GLN B CA 1
ATOM 2767 C C . GLN B 1 78 ? 36.509 2.254 -14.024 1.00 0.42 78 GLN B C 1
ATOM 2768 O O . GLN B 1 78 ? 36.941 3.145 -13.296 1.00 0.42 78 GLN B O 1
ATOM 2782 N N . LEU B 1 79 ? 35.363 1.613 -13.798 1.00 0.37 79 LEU B N 1
ATOM 2783 C CA . LEU B 1 79 ? 34.530 1.934 -12.642 1.00 0.32 79 LEU B CA 1
ATOM 2784 C C . LEU B 1 79 ? 35.322 1.771 -11.352 1.00 0.32 79 LEU B C 1
ATOM 2785 O O . LEU B 1 79 ? 35.311 2.657 -10.497 1.00 0.31 79 LEU B O 1
ATOM 2801 N N . HIS B 1 80 ? 36.007 0.644 -11.213 1.00 0.35 80 HIS B N 1
ATOM 2802 C CA . HIS B 1 80 ? 36.795 0.407 -10.008 1.00 0.37 80 HIS B CA 1
ATOM 2803 C C . HIS B 1 80 ? 37.965 1.386 -9.922 1.00 0.38 80 HIS B C 1
ATOM 2804 O O . HIS B 1 80 ? 38.221 1.966 -8.867 1.00 0.37 80 HIS B O 1
ATOM 2818 N N . LEU B 1 81 ? 38.683 1.549 -11.029 1.00 0.41 81 LEU B N 1
ATOM 2819 C CA . LEU B 1 81 ? 39.836 2.446 -11.051 1.00 0.43 81 LEU B CA 1
ATOM 2820 C C . LEU B 1 81 ? 39.419 3.894 -10.798 1.00 0.40 81 LEU B C 1
ATOM 2821 O O . LEU B 1 81 ? 40.070 4.604 -10.030 1.00 0.41 81 LEU B O 1
ATOM 2837 N N . MET B 1 82 ? 38.350 4.336 -11.460 1.00 0.37 82 MET B N 1
ATOM 2838 C CA . MET B 1 82 ? 37.883 5.713 -11.304 1.00 0.37 82 MET B CA 1
ATOM 2839 C C . MET B 1 82 ? 37.460 5.961 -9.861 1.00 0.33 82 MET B C 1
ATOM 2840 O O . MET B 1 82 ? 37.798 6.988 -9.273 1.00 0.33 82 MET B O 1
ATOM 2854 N N . THR B 1 83 ? 36.735 5.001 -9.298 1.00 0.31 83 THR B N 1
ATOM 2855 C CA . THR B 1 83 ? 36.280 5.109 -7.916 1.00 0.29 83 THR B CA 1
ATOM 2856 C C . THR B 1 83 ? 37.470 5.144 -6.965 1.00 0.29 83 THR B C 1
ATOM 2857 O O . THR B 1 83 ? 37.528 5.978 -6.064 1.00 0.28 83 THR B O 1
ATOM 2868 N N . SER B 1 84 ? 38.407 4.223 -7.168 1.00 0.30 84 SER B N 1
ATOM 2869 C CA . SER B 1 84 ? 39.588 4.146 -6.315 1.00 0.30 84 SER B CA 1
ATOM 2870 C C . SER B 1 84 ? 40.424 5.423 -6.407 1.00 0.30 84 SER B C 1
ATOM 2871 O O . SER B 1 84 ? 40.834 5.970 -5.383 1.00 0.29 84 SER B O 1
ATOM 2879 N N . MET B 1 85 ? 40.697 5.887 -7.628 1.00 0.31 85 MET B N 1
ATOM 2880 C CA . MET B 1 85 ? 41.509 7.089 -7.808 1.00 0.32 85 MET B CA 1
ATOM 2881 C C . MET B 1 85 ? 40.850 8.279 -7.127 1.00 0.30 85 MET B C 1
ATOM 2882 O O . MET B 1 85 ? 41.507 9.051 -6.430 1.00 0.30 85 MET B O 1
ATOM 2896 N N . LEU B 1 86 ? 39.549 8.426 -7.340 1.00 0.28 86 LEU B N 1
ATOM 2897 C CA . LEU B 1 86 ? 38.813 9.532 -6.749 1.00 0.27 86 LEU B CA 1
ATOM 2898 C C . LEU B 1 86 ? 38.848 9.432 -5.228 1.00 0.25 86 LEU B C 1
ATOM 2899 O O . LEU B 1 86 ? 39.103 10.415 -4.533 1.00 0.25 86 LEU B O 1
ATOM 2915 N N . ALA B 1 87 ? 38.596 8.231 -4.727 1.00 0.25 87 ALA B N 1
ATOM 2916 C CA . ALA B 1 87 ? 38.608 7.991 -3.289 1.00 0.25 87 ALA B CA 1
ATOM 2917 C C . ALA B 1 87 ? 39.955 8.394 -2.715 1.00 0.26 87 ALA B C 1
ATOM 2918 O O . ALA B 1 87 ? 40.041 9.099 -1.713 1.00 0.26 87 ALA B O 1
ATOM 2925 N N . ARG B 1 88 ? 40.997 7.909 -3.359 1.00 0.28 88 ARG B N 1
ATOM 2926 C CA . ARG B 1 88 ? 42.348 8.177 -2.917 1.00 0.30 88 ARG B CA 1
ATOM 2927 C C . ARG B 1 88 ? 42.645 9.683 -2.940 1.00 0.29 88 ARG B C 1
ATOM 2928 O O . ARG B 1 88 ? 43.208 10.217 -1.985 1.00 0.29 88 ARG B O 1
ATOM 2949 N N . GLU B 1 89 ? 42.256 10.374 -4.014 1.00 0.28 89 GLU B N 1
ATOM 2950 C CA . GLU B 1 89 ? 42.496 11.818 -4.089 1.00 0.28 89 GLU B CA 1
ATOM 2951 C C . GLU B 1 89 ? 41.768 12.552 -2.963 1.00 0.27 89 GLU B C 1
ATOM 2952 O O . GLU B 1 89 ? 42.334 13.426 -2.313 1.00 0.27 89 GLU B O 1
ATOM 2964 N N . LEU B 1 90 ? 40.507 12.202 -2.742 1.00 0.26 90 LEU B N 1
ATOM 2965 C CA . LEU B 1 90 ? 39.721 12.839 -1.688 1.00 0.25 90 LEU B CA 1
ATOM 2966 C C . LEU B 1 90 ? 40.301 12.510 -0.316 1.00 0.25 90 LEU B C 1
ATOM 2967 O O . LEU B 1 90 ? 40.412 13.378 0.549 1.00 0.25 90 LEU B O 1
ATOM 2983 N N . ILE B 1 91 ? 40.699 11.258 -0.138 1.00 0.26 91 ILE B N 1
ATOM 2984 C CA . ILE B 1 91 ? 41.310 10.833 1.112 1.00 0.28 91 ILE B CA 1
ATOM 2985 C C . ILE B 1 91 ? 42.575 11.646 1.370 1.00 0.28 91 ILE B C 1
ATOM 2986 O O . ILE B 1 91 ? 42.829 12.070 2.498 1.00 0.28 91 ILE B O 1
ATOM 3002 N N . THR B 1 92 ? 43.338 11.907 0.313 1.00 0.28 92 THR B N 1
ATOM 3003 C CA . THR B 1 92 ? 44.533 12.734 0.442 1.00 0.30 92 THR B CA 1
ATOM 3004 C C . THR B 1 92 ? 44.162 14.102 1.011 1.00 0.28 92 THR B C 1
ATOM 3005 O O . THR B 1 92 ? 44.815 14.605 1.926 1.00 0.29 92 THR B O 1
ATOM 3016 N N . GLU B 1 93 ? 43.095 14.687 0.476 1.00 0.26 93 GLU B N 1
ATOM 3017 C CA . GLU B 1 93 ? 42.623 15.986 0.955 1.00 0.25 93 GLU B CA 1
ATOM 3018 C C . GLU B 1 93 ? 42.225 15.879 2.428 1.00 0.24 93 GLU B C 1
ATOM 3019 O O . GLU B 1 93 ? 42.524 16.762 3.231 1.00 0.24 93 GLU B O 1
ATOM 3031 N N . LEU B 1 94 ? 41.530 14.798 2.766 1.00 0.23 94 LEU B N 1
ATOM 3032 C CA . LEU B 1 94 ? 41.077 14.592 4.140 1.00 0.24 94 LEU B CA 1
ATOM 3033 C C . LEU B 1 94 ? 42.281 14.520 5.081 1.00 0.25 94 LEU B C 1
ATOM 3034 O O . LEU B 1 94 ? 42.268 15.100 6.166 1.00 0.26 94 LEU B O 1
ATOM 3050 N N . ILE B 1 95 ? 43.325 13.817 4.654 1.00 0.27 95 ILE B N 1
ATOM 3051 C CA . ILE B 1 95 ? 44.535 13.697 5.467 1.00 0.29 95 ILE B CA 1
ATOM 3052 C C . ILE B 1 95 ? 45.181 15.065 5.685 1.00 0.29 95 ILE B C 1
ATOM 3053 O O . ILE B 1 95 ? 45.604 15.389 6.796 1.00 0.30 95 ILE B O 1
ATOM 3069 N N . GLU B 1 96 ? 45.244 15.872 4.633 1.00 0.28 96 GLU B N 1
ATOM 3070 C CA . GLU B 1 96 ? 45.823 17.207 4.747 1.00 0.28 96 GLU B CA 1
ATOM 3071 C C . GLU B 1 96 ? 45.065 18.019 5.800 1.00 0.26 96 GLU B C 1
ATOM 3072 O O . GLU B 1 96 ? 45.666 18.766 6.574 1.00 0.26 96 GLU B O 1
ATOM 3084 N N . LEU B 1 97 ? 43.746 17.859 5.837 1.00 0.24 97 LEU B N 1
ATOM 3085 C CA . LEU B 1 97 ? 42.931 18.572 6.821 1.00 0.23 97 LEU B CA 1
ATOM 3086 C C . LEU B 1 97 ? 43.325 18.159 8.236 1.00 0.24 97 LEU B C 1
ATOM 3087 O O . LEU B 1 97 ? 43.425 19.002 9.128 1.00 0.24 97 LEU B O 1
ATOM 3103 N N . HIS B 1 98 ? 43.565 16.869 8.439 1.00 0.25 98 HIS B N 1
ATOM 3104 C CA . HIS B 1 98 ? 43.972 16.385 9.755 1.00 0.28 98 HIS B CA 1
ATOM 3105 C C . HIS B 1 98 ? 45.256 17.084 10.186 1.00 0.29 98 HIS B C 1
ATOM 3106 O O . HIS B 1 98 ? 45.420 17.443 11.352 1.00 0.29 98 HIS B O 1
ATOM 3120 N N . GLU B 1 99 ? 46.162 17.281 9.234 1.00 0.29 99 GLU B N 1
ATOM 3121 C CA . GLU B 1 99 ? 47.425 17.948 9.526 1.00 0.31 99 GLU B CA 1
ATOM 3122 C C . GLU B 1 99 ? 47.185 19.395 9.949 1.00 0.29 99 GLU B C 1
ATOM 3123 O O . GLU B 1 99 ? 47.800 19.881 10.898 1.00 0.30 99 GLU B O 1
ATOM 3135 N N . LYS B 1 100 ? 46.273 20.075 9.255 1.00 0.27 100 LYS B N 1
ATOM 3136 C CA . LYS B 1 100 ? 45.949 21.459 9.590 1.00 0.27 100 LYS B CA 1
ATOM 3137 C C . LYS B 1 100 ? 45.298 21.545 10.969 1.00 0.27 100 LYS B C 1
ATOM 3138 O O . LYS B 1 100 ? 45.532 22.495 11.715 1.00 0.28 100 LYS B O 1
ATOM 3157 N N . LEU B 1 101 ? 44.490 20.543 11.310 1.00 0.29 101 LEU B N 1
ATOM 3158 C CA . LEU B 1 101 ? 43.830 20.517 12.613 1.00 0.32 101 LEU B CA 1
ATOM 3159 C C . LEU B 1 101 ? 44.850 20.467 13.754 1.00 0.41 101 LEU B C 1
ATOM 3160 O O . LEU B 1 101 ? 44.665 21.158 14.745 1.00 1.08 101 LEU B O 1
ATOM 3176 N N . LYS B 1 102 ? 45.915 19.671 13.580 1.00 0.95 102 LYS B N 1
ATOM 3177 C CA . LYS B 1 102 ? 47.010 19.534 14.569 1.00 1.08 102 LYS B CA 1
ATOM 3178 C C . LYS B 1 102 ? 47.513 18.091 14.582 1.00 1.59 102 LYS B C 1
ATOM 3179 O O . LYS B 1 102 ? 48.303 17.695 13.728 1.00 2.09 102 LYS B O 1
ATOM 3198 N N . ALA B 1 103 ? 47.040 17.330 15.577 1.00 2.40 103 ALA B N 1
ATOM 3199 C CA . ALA B 1 103 ? 47.417 15.923 15.757 1.00 3.61 103 ALA B CA 1
ATOM 3200 C C . ALA B 1 103 ? 48.671 15.568 14.952 1.00 4.34 103 ALA B C 1
ATOM 3201 O O . ALA B 1 103 ? 48.578 14.736 14.064 1.00 4.75 103 ALA B O 1
ATOM 3209 N N . ALA C 1 1 ? 28.826 6.549 -31.804 1.00 5.18 1 ALA C N 1
ATOM 3210 C CA . ALA C 1 1 ? 28.517 6.885 -33.223 1.00 4.82 1 ALA C CA 1
ATOM 3211 C C . ALA C 1 1 ? 28.840 8.354 -33.466 1.00 3.84 1 ALA C C 1
ATOM 3212 O O . ALA C 1 1 ? 29.213 9.057 -32.535 1.00 3.76 1 ALA C O 1
ATOM 3221 N N . GLU C 1 2 ? 28.724 8.783 -34.726 1.00 3.51 2 GLU C N 1
ATOM 3222 C CA . GLU C 1 2 ? 29.039 10.162 -35.114 1.00 2.93 2 GLU C CA 1
ATOM 3223 C C . GLU C 1 2 ? 28.896 11.129 -33.945 1.00 1.97 2 GLU C C 1
ATOM 3224 O O . GLU C 1 2 ? 29.860 11.396 -33.228 1.00 2.30 2 GLU C O 1
ATOM 3236 N N . GLU C 1 3 ? 27.694 11.673 -33.776 1.00 1.22 3 GLU C N 1
ATOM 3237 C CA . GLU C 1 3 ? 27.450 12.634 -32.707 1.00 0.57 3 GLU C CA 1
ATOM 3238 C C . GLU C 1 3 ? 27.659 11.992 -31.338 1.00 0.45 3 GLU C C 1
ATOM 3239 O O . GLU C 1 3 ? 28.456 12.475 -30.535 1.00 0.50 3 GLU C O 1
ATOM 3251 N N . LEU C 1 4 ? 26.893 10.942 -31.054 1.00 0.52 4 LEU C N 1
ATOM 3252 C CA . LEU C 1 4 ? 26.971 10.286 -29.751 1.00 0.48 4 LEU C CA 1
ATOM 3253 C C . LEU C 1 4 ? 28.424 10.097 -29.322 1.00 0.38 4 LEU C C 1
ATOM 3254 O O . LEU C 1 4 ? 28.762 10.307 -28.160 1.00 0.35 4 LEU C O 1
ATOM 3270 N N . GLU C 1 5 ? 29.277 9.687 -30.257 1.00 0.40 5 GLU C N 1
ATOM 3271 C CA . GLU C 1 5 ? 30.689 9.451 -29.949 1.00 0.37 5 GLU C CA 1
ATOM 3272 C C . GLU C 1 5 ? 31.397 10.770 -29.663 1.00 0.33 5 GLU C C 1
ATOM 3273 O O . GLU C 1 5 ? 32.140 10.897 -28.690 1.00 0.34 5 GLU C O 1
ATOM 3285 N N . GLU C 1 6 ? 31.144 11.752 -30.518 1.00 0.33 6 GLU C N 1
ATOM 3286 C CA . GLU C 1 6 ? 31.738 13.073 -30.362 1.00 0.35 6 GLU C CA 1
ATOM 3287 C C . GLU C 1 6 ? 31.143 13.769 -29.137 1.00 0.33 6 GLU C C 1
ATOM 3288 O O . GLU C 1 6 ? 31.832 14.503 -28.428 1.00 0.33 6 GLU C O 1
ATOM 3300 N N . VAL C 1 7 ? 29.862 13.513 -28.887 1.00 0.33 7 VAL C N 1
ATOM 3301 C CA . VAL C 1 7 ? 29.175 14.093 -27.736 1.00 0.34 7 VAL C CA 1
ATOM 3302 C C . VAL C 1 7 ? 29.777 13.570 -26.433 1.00 0.29 7 VAL C C 1
ATOM 3303 O O . VAL C 1 7 ? 29.983 14.325 -25.483 1.00 0.30 7 VAL C O 1
ATOM 3316 N N . VAL C 1 8 ? 30.077 12.276 -26.407 1.00 0.27 8 VAL C N 1
ATOM 3317 C CA . VAL C 1 8 ? 30.683 11.656 -25.235 1.00 0.26 8 VAL C CA 1
ATOM 3318 C C . VAL C 1 8 ? 32.034 12.305 -24.942 1.00 0.24 8 VAL C C 1
ATOM 3319 O O . VAL C 1 8 ? 32.344 12.611 -23.790 1.00 0.24 8 VAL C O 1
ATOM 3332 N N . MET C 1 9 ? 32.827 12.522 -25.985 1.00 0.25 9 MET C N 1
ATOM 3333 C CA . MET C 1 9 ? 34.129 13.150 -25.809 1.00 0.27 9 MET C CA 1
ATOM 3334 C C . MET C 1 9 ? 33.950 14.516 -25.159 1.00 0.27 9 MET C C 1
ATOM 3335 O O . MET C 1 9 ? 34.681 14.875 -24.237 1.00 0.28 9 MET C O 1
ATOM 3349 N N . GLY C 1 10 ? 32.948 15.257 -25.620 1.00 0.29 10 GLY C N 1
ATOM 3350 C CA . GLY C 1 10 ? 32.657 16.564 -25.045 1.00 0.31 10 GLY C CA 1
ATOM 3351 C C . GLY C 1 10 ? 32.250 16.421 -23.582 1.00 0.28 10 GLY C C 1
ATOM 3352 O O . GLY C 1 10 ? 32.707 17.175 -22.726 1.00 0.28 10 GLY C O 1
ATOM 3356 N N . LEU C 1 11 ? 31.405 15.431 -23.303 1.00 0.26 11 LEU C N 1
ATOM 3357 C CA . LEU C 1 11 ? 30.957 15.183 -21.934 1.00 0.26 11 LEU C CA 1
ATOM 3358 C C . LEU C 1 11 ? 32.132 14.791 -21.044 1.00 0.24 11 LEU C C 1
ATOM 3359 O O . LEU C 1 11 ? 32.252 15.270 -19.917 1.00 0.24 11 LEU C O 1
ATOM 3375 N N . ILE C 1 12 ? 32.999 13.924 -21.558 1.00 0.23 12 ILE C N 1
ATOM 3376 C CA . ILE C 1 12 ? 34.160 13.488 -20.792 1.00 0.25 12 ILE C CA 1
ATOM 3377 C C . ILE C 1 12 ? 35.070 14.677 -20.510 1.00 0.25 12 ILE C C 1
ATOM 3378 O O . ILE C 1 12 ? 35.532 14.867 -19.384 1.00 0.26 12 ILE C O 1
ATOM 3394 N N . ILE C 1 13 ? 35.297 15.493 -21.531 1.00 0.26 13 ILE C N 1
ATOM 3395 C CA . ILE C 1 13 ? 36.123 16.679 -21.370 1.00 0.29 13 ILE C CA 1
ATOM 3396 C C . ILE C 1 13 ? 35.467 17.646 -20.390 1.00 0.27 13 ILE C C 1
ATOM 3397 O O . ILE C 1 13 ? 36.122 18.180 -19.501 1.00 0.28 13 ILE C O 1
ATOM 3413 N N . ASN C 1 14 ? 34.161 17.843 -20.551 1.00 0.26 14 ASN C N 1
ATOM 3414 C CA . ASN C 1 14 ? 33.418 18.743 -19.676 1.00 0.27 14 ASN C CA 1
ATOM 3415 C C . ASN C 1 14 ? 33.493 18.240 -18.236 1.00 0.25 14 ASN C C 1
ATOM 3416 O O . ASN C 1 14 ? 33.758 19.009 -17.313 1.00 0.25 14 ASN C O 1
ATOM 3427 N N . SER C 1 15 ? 33.269 16.939 -18.053 1.00 0.24 15 SER C N 1
ATOM 3428 C CA . SER C 1 15 ? 33.334 16.353 -16.718 1.00 0.27 15 SER C CA 1
ATOM 3429 C C . SER C 1 15 ? 34.727 16.554 -16.132 1.00 0.27 15 SER C C 1
ATOM 3430 O O . SER C 1 15 ? 34.874 16.911 -14.963 1.00 0.29 15 SER C O 1
ATOM 3438 N N . GLY C 1 16 ? 35.749 16.331 -16.956 1.00 0.27 16 GLY C N 1
ATOM 3439 C CA . GLY C 1 16 ? 37.128 16.501 -16.514 1.00 0.31 16 GLY C CA 1
ATOM 3440 C C . GLY C 1 16 ? 37.396 17.954 -16.137 1.00 0.28 16 GLY C C 1
ATOM 3441 O O . GLY C 1 16 ? 38.020 18.231 -15.113 1.00 0.30 16 GLY C O 1
ATOM 3445 N N . GLN C 1 17 ? 36.904 18.883 -16.957 1.00 0.28 17 GLN C N 1
ATOM 3446 C CA . GLN C 1 17 ? 37.088 20.300 -16.669 1.00 0.30 17 GLN C CA 1
ATOM 3447 C C . GLN C 1 17 ? 36.380 20.656 -15.371 1.00 0.27 17 GLN C C 1
ATOM 3448 O O . GLN C 1 17 ? 36.901 21.419 -14.558 1.00 0.27 17 GLN C O 1
ATOM 3462 N N . ALA C 1 18 ? 35.197 20.083 -15.176 1.00 0.28 18 ALA C N 1
ATOM 3463 C CA . ALA C 1 18 ? 34.433 20.332 -13.964 1.00 0.30 18 ALA C CA 1
ATOM 3464 C C . ALA C 1 18 ? 35.262 19.958 -12.742 1.00 0.28 18 ALA C C 1
ATOM 3465 O O . ALA C 1 18 ? 35.400 20.747 -11.809 1.00 0.29 18 ALA C O 1
ATOM 3472 N N . ARG C 1 19 ? 35.819 18.753 -12.761 1.00 0.30 19 ARG C N 1
ATOM 3473 C CA . ARG C 1 19 ? 36.643 18.305 -11.649 1.00 0.34 19 ARG C CA 1
ATOM 3474 C C . ARG C 1 19 ? 37.835 19.242 -11.490 1.00 0.33 19 ARG C C 1
ATOM 3475 O O . ARG C 1 19 ? 38.163 19.664 -10.384 1.00 0.34 19 ARG C O 1
ATOM 3496 N N . SER C 1 20 ? 38.480 19.558 -12.608 1.00 0.32 20 SER C N 1
ATOM 3497 C CA . SER C 1 20 ? 39.642 20.441 -12.585 1.00 0.35 20 SER C CA 1
ATOM 3498 C C . SER C 1 20 ? 39.302 21.752 -11.877 1.00 0.31 20 SER C C 1
ATOM 3499 O O . SER C 1 20 ? 40.048 22.214 -11.014 1.00 0.33 20 SER C O 1
ATOM 3507 N N . LEU C 1 21 ? 38.169 22.340 -12.245 1.00 0.27 21 LEU C N 1
ATOM 3508 C CA . LEU C 1 21 ? 37.737 23.591 -11.631 1.00 0.26 21 LEU C CA 1
ATOM 3509 C C . LEU C 1 21 ? 37.485 23.378 -10.139 1.00 0.25 21 LEU C C 1
ATOM 3510 O O . LEU C 1 21 ? 37.862 24.206 -9.311 1.00 0.25 21 LEU C O 1
ATOM 3526 N N . ALA C 1 22 ? 36.847 22.258 -9.805 1.00 0.27 22 ALA C N 1
ATOM 3527 C CA . ALA C 1 22 ? 36.549 21.943 -8.407 1.00 0.30 22 ALA C CA 1
ATOM 3528 C C . ALA C 1 22 ? 37.838 21.852 -7.582 1.00 0.32 22 ALA C C 1
ATOM 3529 O O . ALA C 1 22 ? 37.957 22.497 -6.541 1.00 0.32 22 ALA C O 1
ATOM 3536 N N . TYR C 1 23 ? 38.814 21.082 -8.062 1.00 0.34 23 TYR C N 1
ATOM 3537 C CA . TYR C 1 23 ? 40.090 20.985 -7.348 1.00 0.39 23 TYR C CA 1
ATOM 3538 C C . TYR C 1 23 ? 40.724 22.363 -7.220 1.00 0.36 23 TYR C C 1
ATOM 3539 O O . TYR C 1 23 ? 41.256 22.713 -6.167 1.00 0.38 23 TYR C O 1
ATOM 3557 N N . ALA C 1 24 ? 40.657 23.148 -8.290 1.00 0.32 24 ALA C N 1
ATOM 3558 C CA . ALA C 1 24 ? 41.220 24.490 -8.263 1.00 0.31 24 ALA C CA 1
ATOM 3559 C C . ALA C 1 24 ? 40.497 25.330 -7.210 1.00 0.28 24 ALA C C 1
ATOM 3560 O O . ALA C 1 24 ? 41.121 26.099 -6.481 1.00 0.28 24 ALA C O 1
ATOM 3567 N N . ALA C 1 25 ? 39.181 25.152 -7.120 1.00 0.26 25 ALA C N 1
ATOM 3568 C CA . ALA C 1 25 ? 38.386 25.872 -6.130 1.00 0.25 25 ALA C CA 1
ATOM 3569 C C . ALA C 1 25 ? 38.903 25.551 -4.731 1.00 0.26 25 ALA C C 1
ATOM 3570 O O . ALA C 1 25 ? 39.067 26.439 -3.894 1.00 0.25 25 ALA C O 1
ATOM 3577 N N . LEU C 1 26 ? 39.170 24.270 -4.496 1.00 0.28 26 LEU C N 1
ATOM 3578 C CA . LEU C 1 26 ? 39.690 23.830 -3.206 1.00 0.31 26 LEU C CA 1
ATOM 3579 C C . LEU C 1 26 ? 41.039 24.491 -2.939 1.00 0.31 26 LEU C C 1
ATOM 3580 O O . LEU C 1 26 ? 41.311 24.949 -1.829 1.00 0.31 26 LEU C O 1
ATOM 3596 N N . LYS C 1 27 ? 41.888 24.522 -3.956 1.00 0.31 27 LYS C N 1
ATOM 3597 C CA . LYS C 1 27 ? 43.212 25.120 -3.817 1.00 0.34 27 LYS C CA 1
ATOM 3598 C C . LYS C 1 27 ? 43.085 26.579 -3.365 1.00 0.31 27 LYS C C 1
ATOM 3599 O O . LYS C 1 27 ? 43.823 27.040 -2.488 1.00 0.33 27 LYS C O 1
ATOM 3618 N N . GLN C 1 28 ? 42.115 27.289 -3.934 1.00 0.28 28 GLN C N 1
ATOM 3619 C CA . GLN C 1 28 ? 41.876 28.679 -3.550 1.00 0.28 28 GLN C CA 1
ATOM 3620 C C . GLN C 1 28 ? 41.567 28.761 -2.056 1.00 0.26 28 GLN C C 1
ATOM 3621 O O . GLN C 1 28 ? 42.046 29.654 -1.359 1.00 0.28 28 GLN C O 1
ATOM 3635 N N . ALA C 1 29 ? 40.760 27.818 -1.577 1.00 0.26 29 ALA C N 1
ATOM 3636 C CA . ALA C 1 29 ? 40.385 27.788 -0.166 1.00 0.28 29 ALA C CA 1
ATOM 3637 C C . ALA C 1 29 ? 41.626 27.630 0.707 1.00 0.31 29 ALA C C 1
ATOM 3638 O O . ALA C 1 29 ? 41.753 28.279 1.743 1.00 0.31 29 ALA C O 1
ATOM 3645 N N . LYS C 1 30 ? 42.542 26.772 0.277 1.00 0.35 30 LYS C N 1
ATOM 3646 C CA . LYS C 1 30 ? 43.774 26.553 1.027 1.00 0.40 30 LYS C CA 1
ATOM 3647 C C . LYS C 1 30 ? 44.570 27.848 1.130 1.00 0.38 30 LYS C C 1
ATOM 3648 O O . LYS C 1 30 ? 45.249 28.086 2.129 1.00 0.41 30 LYS C O 1
ATOM 3667 N N . GLN C 1 31 ? 44.471 28.696 0.110 1.00 0.36 31 GLN C N 1
ATOM 3668 C CA . GLN C 1 31 ? 45.181 29.971 0.136 1.00 0.37 31 GLN C CA 1
ATOM 3669 C C . GLN C 1 31 ? 44.401 30.994 0.962 1.00 0.32 31 GLN C C 1
ATOM 3670 O O . GLN C 1 31 ? 44.852 32.123 1.153 1.00 0.34 31 GLN C O 1
ATOM 3684 N N . GLY C 1 32 ? 43.240 30.579 1.470 1.00 0.28 32 GLY C N 1
ATOM 3685 C CA . GLY C 1 32 ? 42.415 31.453 2.298 1.00 0.26 32 GLY C CA 1
ATOM 3686 C C . GLY C 1 32 ? 41.520 32.354 1.453 1.00 0.25 32 GLY C C 1
ATOM 3687 O O . GLY C 1 32 ? 41.018 33.369 1.937 1.00 0.35 32 GLY C O 1
ATOM 3691 N N . ASP C 1 33 ? 41.318 31.985 0.190 1.00 0.26 33 ASP C N 1
ATOM 3692 C CA . ASP C 1 33 ? 40.475 32.775 -0.708 1.00 0.25 33 ASP C CA 1
ATOM 3693 C C . ASP C 1 33 ? 39.085 32.148 -0.855 1.00 0.25 33 ASP C C 1
ATOM 3694 O O . ASP C 1 33 ? 38.817 31.438 -1.824 1.00 0.25 33 ASP C O 1
ATOM 3703 N N . PHE C 1 34 ? 38.206 32.405 0.111 1.00 0.26 34 PHE C N 1
ATOM 3704 C CA . PHE C 1 34 ? 36.853 31.845 0.074 1.00 0.29 34 PHE C CA 1
ATOM 3705 C C . PHE C 1 34 ? 36.041 32.415 -1.082 1.00 0.29 34 PHE C C 1
ATOM 3706 O O . PHE C 1 34 ? 35.197 31.724 -1.652 1.00 0.30 34 PHE C O 1
ATOM 3723 N N . ALA C 1 35 ? 36.279 33.678 -1.414 1.00 0.29 35 ALA C N 1
ATOM 3724 C CA . ALA C 1 35 ? 35.537 34.324 -2.490 1.00 0.31 35 ALA C CA 1
ATOM 3725 C C . ALA C 1 35 ? 35.787 33.618 -3.820 1.00 0.30 35 ALA C C 1
ATOM 3726 O O . ALA C 1 35 ? 34.849 33.287 -4.543 1.00 0.32 35 ALA C O 1
ATOM 3733 N N . ALA C 1 36 ? 37.057 33.398 -4.136 1.00 0.29 36 ALA C N 1
ATOM 3734 C CA . ALA C 1 36 ? 37.413 32.734 -5.383 1.00 0.29 36 ALA C CA 1
ATOM 3735 C C . ALA C 1 36 ? 36.939 31.282 -5.367 1.00 0.28 36 ALA C C 1
ATOM 3736 O O . ALA C 1 36 ? 36.480 30.764 -6.379 1.00 0.28 36 ALA C O 1
ATOM 3743 N N . ALA C 1 37 ? 37.017 30.644 -4.205 1.00 0.28 37 ALA C N 1
ATOM 3744 C CA . ALA C 1 37 ? 36.556 29.265 -4.090 1.00 0.30 37 ALA C CA 1
ATOM 3745 C C . ALA C 1 37 ? 35.073 29.188 -4.441 1.00 0.30 37 ALA C C 1
ATOM 3746 O O . ALA C 1 37 ? 34.672 28.383 -5.274 1.00 0.31 37 ALA C O 1
ATOM 3753 N N . LYS C 1 38 ? 34.271 30.061 -3.831 1.00 0.30 38 LYS C N 1
ATOM 3754 C CA . LYS C 1 38 ? 32.833 30.093 -4.103 1.00 0.33 38 LYS C CA 1
ATOM 3755 C C . LYS C 1 38 ? 32.557 30.328 -5.588 1.00 0.31 38 LYS C C 1
ATOM 3756 O O . LYS C 1 38 ? 31.705 29.663 -6.176 1.00 0.33 38 LYS C O 1
ATOM 3775 N N . ALA C 1 39 ? 33.265 31.278 -6.186 1.00 0.30 39 ALA C N 1
ATOM 3776 C CA . ALA C 1 39 ? 33.058 31.581 -7.599 1.00 0.32 39 ALA C CA 1
ATOM 3777 C C . ALA C 1 39 ? 33.386 30.366 -8.465 1.00 0.30 39 ALA C C 1
ATOM 3778 O O . ALA C 1 39 ? 32.655 30.041 -9.401 1.00 0.31 39 ALA C O 1
ATOM 3785 N N . MET C 1 40 ? 34.488 29.700 -8.135 1.00 0.29 40 MET C N 1
ATOM 3786 C CA . MET C 1 40 ? 34.913 28.515 -8.877 1.00 0.29 40 MET C CA 1
ATOM 3787 C C . MET C 1 40 ? 33.899 27.379 -8.709 1.00 0.30 40 MET C C 1
ATOM 3788 O O . MET C 1 40 ? 33.575 26.685 -9.672 1.00 0.29 40 MET C O 1
ATOM 3802 N N . MET C 1 41 ? 33.385 27.205 -7.488 1.00 0.34 41 MET C N 1
ATOM 3803 C CA . MET C 1 41 ? 32.392 26.152 -7.244 1.00 0.39 41 MET C CA 1
ATOM 3804 C C . MET C 1 41 ? 31.122 26.396 -8.043 1.00 0.39 41 MET C C 1
ATOM 3805 O O . MET C 1 41 ? 30.542 25.465 -8.602 1.00 0.39 41 MET C O 1
ATOM 3819 N N . ASP C 1 42 ? 30.680 27.644 -8.063 1.00 0.40 42 ASP C N 1
ATOM 3820 C CA . ASP C 1 42 ? 29.455 27.996 -8.761 1.00 0.45 42 ASP C CA 1
ATOM 3821 C C . ASP C 1 42 ? 29.588 27.656 -10.242 1.00 0.41 42 ASP C C 1
ATOM 3822 O O . ASP C 1 42 ? 28.691 27.062 -10.840 1.00 0.45 42 ASP C O 1
ATOM 3831 N N . GLN C 1 43 ? 30.722 28.031 -10.820 1.00 0.38 43 GLN C N 1
ATOM 3832 C CA . GLN C 1 43 ? 30.974 27.748 -12.227 1.00 0.39 43 GLN C CA 1
ATOM 3833 C C . GLN C 1 43 ? 31.089 26.247 -12.460 1.00 0.33 43 GLN C C 1
ATOM 3834 O O . GLN C 1 43 ? 30.593 25.724 -13.458 1.00 0.34 43 GLN C O 1
ATOM 3848 N N . SER C 1 44 ? 31.738 25.553 -11.530 1.00 0.30 44 SER C N 1
ATOM 3849 C CA . SER C 1 44 ? 31.893 24.109 -11.658 1.00 0.30 44 SER C CA 1
ATOM 3850 C C . SER C 1 44 ? 30.519 23.446 -11.764 1.00 0.30 44 SER C C 1
ATOM 3851 O O . SER C 1 44 ? 30.302 22.570 -12.600 1.00 0.30 44 SER C O 1
ATOM 3859 N N . ARG C 1 45 ? 29.607 23.853 -10.887 1.00 0.32 45 ARG C N 1
ATOM 3860 C CA . ARG C 1 45 ? 28.265 23.279 -10.868 1.00 0.37 45 ARG C CA 1
ATOM 3861 C C . ARG C 1 45 ? 27.538 23.541 -12.181 1.00 0.38 45 ARG C C 1
ATOM 3862 O O . ARG C 1 45 ? 26.853 22.664 -12.707 1.00 0.40 45 ARG C O 1
ATOM 3883 N N . MET C 1 46 ? 27.664 24.760 -12.694 1.00 0.38 46 MET C N 1
ATOM 3884 C CA . MET C 1 46 ? 26.986 25.129 -13.931 1.00 0.42 46 MET C CA 1
ATOM 3885 C C . MET C 1 46 ? 27.465 24.240 -15.075 1.00 0.38 46 MET C C 1
ATOM 3886 O O . MET C 1 46 ? 26.670 23.787 -15.898 1.00 0.40 46 MET C O 1
ATOM 3900 N N . ALA C 1 47 ? 28.768 23.973 -15.095 1.00 0.33 47 ALA C N 1
ATOM 3901 C CA . ALA C 1 47 ? 29.346 23.106 -16.115 1.00 0.31 47 ALA C CA 1
ATOM 3902 C C . ALA C 1 47 ? 28.747 21.706 -16.009 1.00 0.28 47 ALA C C 1
ATOM 3903 O O . ALA C 1 47 ? 28.390 21.092 -17.014 1.00 0.28 47 ALA C O 1
ATOM 3910 N N . LEU C 1 48 ? 28.626 21.211 -14.779 1.00 0.27 48 LEU C N 1
ATOM 3911 C CA . LEU C 1 48 ? 28.055 19.890 -14.529 1.00 0.29 48 LEU C CA 1
ATOM 3912 C C . LEU C 1 48 ? 26.578 19.855 -14.898 1.00 0.32 48 LEU C C 1
ATOM 3913 O O . LEU C 1 48 ? 26.085 18.870 -15.447 1.00 0.33 48 LEU C O 1
ATOM 3929 N N . ASN C 1 49 ? 25.869 20.920 -14.545 1.00 0.35 49 ASN C N 1
ATOM 3930 C CA . ASN C 1 49 ? 24.434 20.991 -14.789 1.00 0.41 49 ASN C CA 1
ATOM 3931 C C . ASN C 1 49 ? 24.155 20.886 -16.288 1.00 0.40 49 ASN C C 1
ATOM 3932 O O . ASN C 1 49 ? 23.272 20.145 -16.716 1.00 0.43 49 ASN C O 1
ATOM 3943 N N . GLU C 1 50 ? 24.940 21.611 -17.079 1.00 0.38 50 GLU C N 1
ATOM 3944 C CA . GLU C 1 50 ? 24.791 21.566 -18.530 1.00 0.39 50 GLU C CA 1
ATOM 3945 C C . GLU C 1 50 ? 25.149 20.178 -19.046 1.00 0.35 50 GLU C C 1
ATOM 3946 O O . GLU C 1 50 ? 24.479 19.637 -19.926 1.00 0.36 50 GLU C O 1
ATOM 3958 N N . ALA C 1 51 ? 26.194 19.595 -18.469 1.00 0.30 51 ALA C N 1
ATOM 3959 C CA . ALA C 1 51 ? 26.618 18.257 -18.858 1.00 0.29 51 ALA C CA 1
ATOM 3960 C C . ALA C 1 51 ? 25.538 17.235 -18.499 1.00 0.31 51 ALA C C 1
ATOM 3961 O O . ALA C 1 51 ? 25.197 16.369 -19.304 1.00 0.32 51 ALA C O 1
ATOM 3968 N N . HIS C 1 52 ? 25.006 17.344 -17.282 1.00 0.34 52 HIS C N 1
ATOM 3969 C CA . HIS C 1 52 ? 23.961 16.433 -16.821 1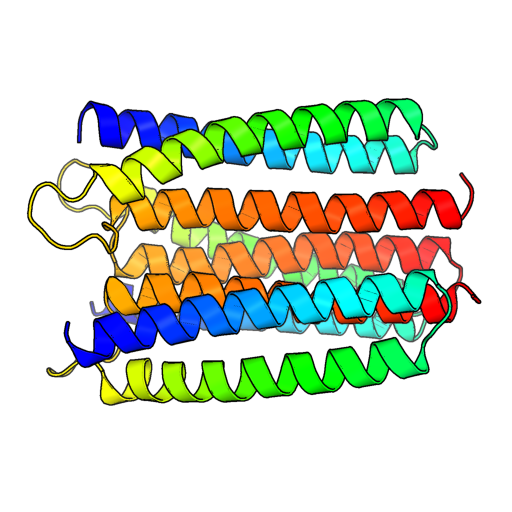.00 0.40 52 HIS C CA 1
ATOM 3970 C C . HIS C 1 52 ? 22.722 16.544 -17.703 1.00 0.42 52 HIS C C 1
ATOM 3971 O O . HIS C 1 52 ? 22.080 15.543 -18.014 1.00 0.44 52 HIS C O 1
ATOM 3985 N N . LEU C 1 53 ? 22.390 17.769 -18.100 1.00 0.43 53 LEU C N 1
ATOM 3986 C CA . LEU C 1 53 ? 21.220 17.999 -18.940 1.00 0.47 53 LEU C CA 1
ATOM 3987 C C . LEU C 1 53 ? 21.368 17.270 -20.271 1.00 0.43 53 LEU C C 1
ATOM 3988 O O . LEU C 1 53 ? 20.422 16.648 -20.756 1.00 0.46 53 LEU C O 1
ATOM 4004 N N . VAL C 1 54 ? 22.564 17.335 -20.846 1.00 0.39 54 VAL C N 1
ATOM 4005 C CA . VAL C 1 54 ? 22.828 16.655 -22.107 1.00 0.36 54 VAL C CA 1
ATOM 4006 C C . VAL C 1 54 ? 22.702 15.146 -21.926 1.00 0.35 54 VAL C C 1
ATOM 4007 O O . VAL C 1 54 ? 22.101 14.462 -22.756 1.00 0.35 54 VAL C O 1
ATOM 4020 N N . GLN C 1 55 ? 23.259 14.629 -20.833 1.00 0.35 55 GLN C N 1
ATOM 4021 C CA . GLN C 1 55 ? 23.175 13.197 -20.567 1.00 0.39 55 GLN C CA 1
ATOM 4022 C C . GLN C 1 55 ? 21.714 12.778 -20.390 1.00 0.42 55 GLN C C 1
ATOM 4023 O O . GLN C 1 55 ? 21.312 11.711 -20.856 1.00 0.43 55 GLN C O 1
ATOM 4037 N N . THR C 1 56 ? 20.922 13.606 -19.704 1.00 0.45 56 THR C N 1
ATOM 4038 C CA . THR C 1 56 ? 19.511 13.291 -19.478 1.00 0.51 56 THR C CA 1
ATOM 4039 C C . THR C 1 56 ? 18.793 13.096 -20.810 1.00 0.50 56 THR C C 1
ATOM 4040 O O . THR C 1 56 ? 18.052 12.130 -20.988 1.00 0.54 56 THR C O 1
ATOM 4051 N N . LYS C 1 57 ? 19.039 14.000 -21.756 1.00 0.47 57 LYS C N 1
ATOM 4052 C CA . LYS C 1 57 ? 18.427 13.883 -23.075 1.00 0.48 57 LYS C CA 1
ATOM 4053 C C . LYS C 1 57 ? 18.852 12.580 -23.707 1.00 0.44 57 LYS C C 1
ATOM 4054 O O . LYS C 1 57 ? 18.047 11.870 -24.307 1.00 0.46 57 LYS C O 1
ATOM 4073 N N . LEU C 1 58 ? 20.118 12.254 -23.537 1.00 0.40 58 LEU C N 1
ATOM 4074 C CA . LEU C 1 58 ? 20.611 11.017 -24.075 1.00 0.40 58 LEU C CA 1
ATOM 4075 C C . LEU C 1 58 ? 19.849 9.859 -23.428 1.00 0.45 58 LEU C C 1
ATOM 4076 O O . LEU C 1 58 ? 19.141 9.137 -24.100 1.00 0.50 58 LEU C O 1
ATOM 4092 N N . ILE C 1 59 ? 19.952 9.722 -22.110 1.00 0.50 59 ILE C N 1
ATOM 4093 C CA . ILE C 1 59 ? 19.276 8.629 -21.399 1.00 0.59 59 ILE C CA 1
ATOM 4094 C C . ILE C 1 59 ? 17.777 8.567 -21.713 1.00 0.63 59 ILE C C 1
ATOM 4095 O O . ILE C 1 59 ? 17.218 7.477 -21.842 1.00 0.69 59 ILE C O 1
ATOM 4111 N N . GLU C 1 60 ? 17.118 9.719 -21.821 1.00 0.64 60 GLU C N 1
ATOM 4112 C CA . GLU C 1 60 ? 15.682 9.718 -22.107 1.00 0.75 60 GLU C CA 1
ATOM 4113 C C . GLU C 1 60 ? 15.397 9.500 -23.594 1.00 0.85 60 GLU C C 1
ATOM 4114 O O . GLU C 1 60 ? 14.529 8.702 -23.947 1.00 1.38 60 GLU C O 1
ATOM 4126 N N . GLY C 1 61 ? 16.073 10.247 -24.461 1.00 1.40 61 GLY C N 1
ATOM 4127 C CA . GLY C 1 61 ? 15.808 10.152 -25.899 1.00 1.68 61 GLY C CA 1
ATOM 4128 C C . GLY C 1 61 ? 16.810 9.263 -26.645 1.00 1.73 61 GLY C C 1
ATOM 4129 O O . GLY C 1 61 ? 16.745 9.161 -27.871 1.00 2.32 61 GLY C O 1
ATOM 4133 N N . ASP C 1 62 ? 17.734 8.628 -25.928 1.00 1.91 62 ASP C N 1
ATOM 4134 C CA . ASP C 1 62 ? 18.726 7.769 -26.592 1.00 2.56 62 ASP C CA 1
ATOM 4135 C C . ASP C 1 62 ? 18.071 6.548 -27.214 1.00 3.00 62 ASP C C 1
ATOM 4136 O O . ASP C 1 62 ? 17.764 6.527 -28.405 1.00 3.57 62 ASP C O 1
ATOM 4145 N N . ALA C 1 63 ? 17.948 5.505 -26.400 1.00 3.41 63 ALA C N 1
ATOM 4146 C CA . ALA C 1 63 ? 17.417 4.230 -26.857 1.00 4.37 63 ALA C CA 1
ATOM 4147 C C . ALA C 1 63 ? 16.431 4.417 -28.001 1.00 4.60 63 ALA C C 1
ATOM 4148 O O . ALA C 1 63 ? 15.283 4.807 -27.788 1.00 5.02 63 ALA C O 1
ATOM 4155 N N . GLY C 1 64 ? 16.884 4.113 -29.211 1.00 4.74 64 GLY C N 1
ATOM 4156 C CA . GLY C 1 64 ? 16.027 4.231 -30.377 1.00 5.29 64 GLY C CA 1
ATOM 4157 C C . GLY C 1 64 ? 14.774 3.394 -30.181 1.00 4.96 64 GLY C C 1
ATOM 4158 O O . GLY C 1 64 ? 13.656 3.897 -30.290 1.00 4.95 64 GLY C O 1
ATOM 4162 N N . GLU C 1 65 ? 14.964 2.117 -29.862 1.00 5.04 65 GLU C N 1
ATOM 4163 C CA . GLU C 1 65 ? 13.833 1.227 -29.632 1.00 5.10 65 GLU C CA 1
ATOM 4164 C C . GLU C 1 65 ? 13.450 1.176 -28.145 1.00 4.87 65 GLU C C 1
ATOM 4165 O O . GLU C 1 65 ? 14.304 1.208 -27.261 1.00 5.13 65 GLU C O 1
ATOM 4177 N N . GLY C 1 66 ? 12.147 1.070 -27.910 1.00 4.78 66 GLY C N 1
ATOM 4178 C CA . GLY C 1 66 ? 11.561 0.968 -26.566 1.00 4.92 66 GLY C CA 1
ATOM 4179 C C . GLY C 1 66 ? 12.503 1.316 -25.399 1.00 4.34 66 GLY C C 1
ATOM 4180 O O . GLY C 1 66 ? 12.724 2.483 -25.084 1.00 4.53 66 GLY C O 1
ATOM 4184 N N . LYS C 1 67 ? 12.920 0.264 -24.690 1.00 4.04 67 LYS C N 1
ATOM 4185 C CA . LYS C 1 67 ? 13.704 0.367 -23.445 1.00 3.82 67 LYS C CA 1
ATOM 4186 C C . LYS C 1 67 ? 14.372 1.733 -23.224 1.00 3.25 67 LYS C C 1
ATOM 4187 O O . LYS C 1 67 ? 14.821 2.390 -24.160 1.00 3.29 67 LYS C O 1
ATOM 4206 N N . MET C 1 68 ? 14.403 2.148 -21.945 1.00 3.22 68 MET C N 1
ATOM 4207 C CA . MET C 1 68 ? 14.981 3.439 -21.541 1.00 3.10 68 MET C CA 1
ATOM 4208 C C . MET C 1 68 ? 16.396 3.265 -20.967 1.00 2.31 68 MET C C 1
ATOM 4209 O O . MET C 1 68 ? 17.186 4.199 -20.997 1.00 2.62 68 MET C O 1
ATOM 4223 N N . LYS C 1 69 ? 16.666 2.069 -20.436 1.00 1.86 69 LYS C N 1
ATOM 4224 C CA . LYS C 1 69 ? 17.958 1.706 -19.806 1.00 1.63 69 LYS C CA 1
ATOM 4225 C C . LYS C 1 69 ? 19.118 2.678 -20.181 1.00 1.17 69 LYS C C 1
ATOM 4226 O O . LYS C 1 69 ? 19.013 3.886 -19.987 1.00 1.60 69 LYS C O 1
ATOM 4245 N N . VAL C 1 70 ? 20.227 2.138 -20.693 1.00 0.98 70 VAL C N 1
ATOM 4246 C CA . VAL C 1 70 ? 21.377 2.940 -21.103 1.00 1.08 70 VAL C CA 1
ATOM 4247 C C . VAL C 1 70 ? 22.108 2.174 -22.195 1.00 0.92 70 VAL C C 1
ATOM 4248 O O . VAL C 1 70 ? 21.659 1.106 -22.610 1.00 0.95 70 VAL C O 1
ATOM 4261 N N . SER C 1 71 ? 23.242 2.684 -22.638 1.00 0.79 71 SER C N 1
ATOM 4262 C CA . SER C 1 71 ? 24.020 1.988 -23.656 1.00 0.69 71 SER C CA 1
ATOM 4263 C C . SER C 1 71 ? 25.480 1.946 -23.236 1.00 0.62 71 SER C C 1
ATOM 4264 O O . SER C 1 71 ? 25.897 2.698 -22.358 1.00 0.60 71 SER C O 1
ATOM 4272 N N . LEU C 1 72 ? 26.256 1.070 -23.856 1.00 0.61 72 LEU C N 1
ATOM 4273 C CA . LEU C 1 72 ? 27.663 0.971 -23.498 1.00 0.60 72 LEU C CA 1
ATOM 4274 C C . LEU C 1 72 ? 28.251 2.378 -23.440 1.00 0.62 72 LEU C C 1
ATOM 4275 O O . LEU C 1 72 ? 28.956 2.749 -22.495 1.00 0.61 72 LEU C O 1
ATOM 4291 N N . VAL C 1 73 ? 27.945 3.149 -24.471 1.00 0.66 73 VAL C N 1
ATOM 4292 C CA . VAL C 1 73 ? 28.429 4.516 -24.600 1.00 0.73 73 VAL C CA 1
ATOM 4293 C C . VAL C 1 73 ? 27.958 5.419 -23.451 1.00 0.72 73 VAL C C 1
ATOM 4294 O O . VAL C 1 73 ? 28.745 6.186 -22.896 1.00 0.73 73 VAL C O 1
ATOM 4307 N N . LEU C 1 74 ? 26.668 5.362 -23.136 1.00 0.71 74 LEU C N 1
ATOM 4308 C CA . LEU C 1 74 ? 26.098 6.222 -22.091 1.00 0.73 74 LEU C CA 1
ATOM 4309 C C . LEU C 1 74 ? 26.694 5.903 -20.735 1.00 0.63 74 LEU C C 1
ATOM 4310 O O . LEU C 1 74 ? 26.945 6.797 -19.926 1.00 0.63 74 LEU C O 1
ATOM 4326 N N . VAL C 1 75 ? 26.894 4.627 -20.480 1.00 0.55 75 VAL C N 1
ATOM 4327 C CA . VAL C 1 75 ? 27.432 4.221 -19.201 1.00 0.47 75 VAL C CA 1
ATOM 4328 C C . VAL C 1 75 ? 28.779 4.900 -19.004 1.00 0.44 75 VAL C C 1
ATOM 4329 O O . VAL C 1 75 ? 29.056 5.451 -17.938 1.00 0.41 75 VAL C O 1
ATOM 4342 N N . HIS C 1 76 ? 29.609 4.870 -20.034 1.00 0.46 76 HIS C N 1
ATOM 4343 C CA . HIS C 1 76 ? 30.918 5.501 -19.943 1.00 0.46 76 HIS C CA 1
ATOM 4344 C C . HIS C 1 76 ? 30.771 6.984 -19.586 1.00 0.49 76 HIS C C 1
ATOM 4345 O O . HIS C 1 76 ? 31.469 7.495 -18.702 1.00 0.47 76 HIS C O 1
ATOM 4359 N N . ALA C 1 77 ? 29.852 7.669 -20.264 1.00 0.53 77 ALA C N 1
ATOM 4360 C CA . ALA C 1 77 ? 29.619 9.088 -20.001 1.00 0.56 77 ALA C CA 1
ATOM 4361 C C . ALA C 1 77 ? 29.097 9.294 -18.583 1.00 0.52 77 ALA C C 1
ATOM 4362 O O . ALA C 1 77 ? 29.492 10.235 -17.894 1.00 0.52 77 ALA C O 1
ATOM 4369 N N . GLN C 1 78 ? 28.202 8.410 -18.157 1.00 0.51 78 GLN C N 1
ATOM 4370 C CA . GLN C 1 78 ? 27.626 8.498 -16.820 1.00 0.49 78 GLN C CA 1
ATOM 4371 C C . GLN C 1 78 ? 28.729 8.336 -15.774 1.00 0.42 78 GLN C C 1
ATOM 4372 O O . GLN C 1 78 ? 28.730 9.018 -14.751 1.00 0.42 78 GLN C O 1
ATOM 4386 N N . LEU C 1 79 ? 29.656 7.419 -16.045 1.00 0.36 79 LEU C N 1
ATOM 4387 C CA . LEU C 1 79 ? 30.760 7.161 -15.123 1.00 0.31 79 LEU C CA 1
ATOM 4388 C C . LEU C 1 79 ? 31.547 8.437 -14.864 1.00 0.32 79 LEU C C 1
ATOM 4389 O O . LEU C 1 79 ? 31.827 8.775 -13.713 1.00 0.31 79 LEU C O 1
ATOM 4405 N N . HIS C 1 80 ? 31.902 9.145 -15.928 1.00 0.35 80 HIS C N 1
ATOM 4406 C CA . HIS C 1 80 ? 32.658 10.382 -15.769 1.00 0.37 80 HIS C CA 1
ATOM 4407 C C . HIS C 1 80 ? 31.816 11.449 -15.071 1.00 0.38 80 HIS C C 1
ATOM 4408 O O . HIS C 1 80 ? 32.289 12.122 -14.155 1.00 0.37 80 HIS C O 1
ATOM 4422 N N . LEU C 1 81 ? 30.576 11.612 -15.521 1.00 0.40 81 LEU C N 1
ATOM 4423 C CA . LEU C 1 81 ? 29.692 12.619 -14.938 1.00 0.43 81 LEU C CA 1
ATOM 4424 C C . LEU C 1 81 ? 29.395 12.316 -13.469 1.00 0.40 81 LEU C C 1
ATOM 4425 O O . LEU C 1 81 ? 29.425 13.216 -12.629 1.00 0.41 81 LEU C O 1
ATOM 4441 N N . MET C 1 82 ? 29.089 11.054 -13.167 1.00 0.37 82 MET C N 1
ATOM 4442 C CA . MET C 1 82 ? 28.769 10.665 -11.794 1.00 0.37 82 MET C CA 1
ATOM 4443 C C . MET C 1 82 ? 29.972 10.903 -10.890 1.00 0.33 82 MET C C 1
ATOM 4444 O O . MET C 1 82 ? 29.837 11.435 -9.788 1.00 0.33 82 MET C O 1
ATOM 4458 N N . THR C 1 83 ? 31.147 10.518 -11.376 1.00 0.31 83 THR C N 1
ATOM 4459 C CA . THR C 1 83 ? 32.378 10.705 -10.616 1.00 0.29 83 THR C CA 1
ATOM 4460 C C . THR C 1 83 ? 32.648 12.188 -10.395 1.00 0.29 83 THR C C 1
ATOM 4461 O O . THR C 1 83 ? 32.959 12.609 -9.283 1.00 0.28 83 THR C O 1
ATOM 4472 N N . SER C 1 84 ? 32.536 12.969 -11.465 1.00 0.30 84 SER C N 1
ATOM 4473 C CA . SER C 1 84 ? 32.783 14.404 -11.383 1.00 0.30 84 SER C CA 1
ATOM 4474 C C . SER C 1 84 ? 31.795 15.084 -10.435 1.00 0.30 84 SER C C 1
ATOM 4475 O O . SER C 1 84 ? 32.197 15.882 -9.589 1.00 0.29 84 SER C O 1
ATOM 4483 N N . MET C 1 85 ? 30.502 14.789 -10.588 1.00 0.31 85 MET C N 1
ATOM 4484 C CA . MET C 1 85 ? 29.487 15.411 -9.740 1.00 0.32 85 MET C CA 1
ATOM 4485 C C . MET C 1 85 ? 29.746 15.082 -8.277 1.00 0.30 85 MET C C 1
ATOM 4486 O O . MET C 1 85 ? 29.689 15.957 -7.413 1.00 0.30 85 MET C O 1
ATOM 4500 N N . LEU C 1 86 ? 30.024 13.815 -8.005 1.00 0.28 86 LEU C N 1
ATOM 4501 C CA . LEU C 1 86 ? 30.281 13.380 -6.642 1.00 0.27 86 LEU C CA 1
ATOM 4502 C C . LEU C 1 86 ? 31.525 14.071 -6.095 1.00 0.25 86 LEU C C 1
ATOM 4503 O O . LEU C 1 86 ? 31.529 14.577 -4.973 1.00 0.25 86 LEU C O 1
ATOM 4519 N N . ALA C 1 87 ? 32.572 14.091 -6.906 1.00 0.25 87 ALA C N 1
ATOM 4520 C CA . ALA C 1 87 ? 33.823 14.730 -6.515 1.00 0.25 87 ALA C CA 1
ATOM 4521 C C . ALA C 1 87 ? 33.562 16.182 -6.153 1.00 0.26 87 ALA C C 1
ATOM 4522 O O . ALA C 1 87 ? 34.004 16.675 -5.118 1.00 0.26 87 ALA C O 1
ATOM 4529 N N . ARG C 1 88 ? 32.857 16.855 -7.041 1.00 0.28 88 ARG C N 1
ATOM 4530 C CA . ARG C 1 88 ? 32.552 18.256 -6.854 1.00 0.30 88 ARG C CA 1
ATOM 4531 C C . ARG C 1 88 ? 31.728 18.474 -5.578 1.00 0.29 88 ARG C C 1
ATOM 4532 O O . ARG C 1 88 ? 32.020 19.381 -4.800 1.00 0.29 88 ARG C O 1
ATOM 4553 N N . GLU C 1 89 ? 30.711 17.640 -5.349 1.00 0.28 89 GLU C N 1
ATOM 4554 C CA . GLU C 1 89 ? 29.895 17.786 -4.139 1.00 0.28 89 GLU C CA 1
ATOM 4555 C C . GLU C 1 89 ? 30.745 17.597 -2.883 1.00 0.27 89 GLU C C 1
ATOM 4556 O O . GLU C 1 89 ? 30.638 18.366 -1.932 1.00 0.27 89 GLU C O 1
ATOM 4568 N N . LEU C 1 90 ? 31.580 16.566 -2.877 1.00 0.26 90 LEU C N 1
ATOM 4569 C CA . LEU C 1 90 ? 32.439 16.298 -1.727 1.00 0.25 90 LEU C CA 1
ATOM 4570 C C . LEU C 1 90 ? 33.452 17.423 -1.543 1.00 0.25 90 LEU C C 1
ATOM 4571 O O . LEU C 1 90 ? 33.700 17.876 -0.425 1.00 0.25 90 LEU C O 1
ATOM 4587 N N . ILE C 1 91 ? 34.009 17.892 -2.651 1.00 0.26 91 ILE C N 1
ATOM 4588 C CA . ILE C 1 91 ? 34.956 18.996 -2.609 1.00 0.28 91 ILE C CA 1
ATOM 4589 C C . ILE C 1 91 ? 34.287 20.224 -2.001 1.00 0.28 91 ILE C C 1
ATOM 4590 O O . ILE C 1 91 ? 34.891 20.931 -1.193 1.00 0.28 91 ILE C O 1
ATOM 4606 N N . THR C 1 92 ? 33.024 20.446 -2.349 1.00 0.28 92 THR C N 1
ATOM 4607 C CA . THR C 1 92 ? 32.275 21.556 -1.772 1.00 0.30 92 THR C CA 1
ATOM 4608 C C . THR C 1 92 ? 32.249 21.432 -0.250 1.00 0.28 92 THR C C 1
ATOM 4609 O O . THR C 1 92 ? 32.489 22.403 0.468 1.00 0.29 92 THR C O 1
ATOM 4620 N N . GLU C 1 93 ? 31.978 20.223 0.233 1.00 0.26 93 GLU C N 1
ATOM 4621 C CA . GLU C 1 93 ? 31.953 19.972 1.673 1.00 0.25 93 GLU C CA 1
ATOM 4622 C C . GLU C 1 93 ? 33.332 20.255 2.270 1.00 0.24 93 GLU C C 1
ATOM 4623 O O . GLU C 1 93 ? 33.450 20.851 3.341 1.00 0.24 93 GLU C O 1
ATOM 4635 N N . LEU C 1 94 ? 34.371 19.805 1.574 1.00 0.23 94 LEU C N 1
ATOM 4636 C CA . LEU C 1 94 ? 35.740 19.999 2.050 1.00 0.24 94 LEU C CA 1
ATOM 4637 C C . LEU C 1 94 ? 36.043 21.494 2.168 1.00 0.25 94 LEU C C 1
ATOM 4638 O O . LEU C 1 94 ? 36.645 21.939 3.144 1.00 0.25 94 LEU C O 1
ATOM 4654 N N . ILE C 1 95 ? 35.609 22.266 1.177 1.00 0.27 95 ILE C N 1
ATOM 4655 C CA . ILE C 1 95 ? 35.829 23.713 1.198 1.00 0.29 95 ILE C CA 1
ATOM 4656 C C . ILE C 1 95 ? 35.120 24.352 2.392 1.00 0.29 95 ILE C C 1
ATOM 4657 O O . ILE C 1 95 ? 35.687 25.206 3.074 1.00 0.29 95 ILE C O 1
ATOM 4673 N N . GLU C 1 96 ? 33.888 23.929 2.652 1.00 0.28 96 GLU C N 1
ATOM 4674 C CA . GLU C 1 96 ? 33.139 24.462 3.786 1.00 0.28 96 GLU C CA 1
ATOM 4675 C C . GLU C 1 96 ? 33.911 24.215 5.084 1.00 0.26 96 GLU C C 1
ATOM 4676 O O . GLU C 1 96 ? 33.952 25.073 5.966 1.00 0.26 96 GLU C O 1
ATOM 4688 N N . LEU C 1 97 ? 34.538 23.047 5.187 1.00 0.24 97 LEU C N 1
ATOM 4689 C CA . LEU C 1 97 ? 35.325 22.722 6.377 1.00 0.23 97 LEU C CA 1
ATOM 4690 C C . LEU C 1 97 ? 36.486 23.701 6.527 1.00 0.24 97 LEU C C 1
ATOM 4691 O O . LEU C 1 97 ? 36.782 24.156 7.630 1.00 0.24 97 LEU C O 1
ATOM 4707 N N . HIS C 1 98 ? 37.133 24.039 5.416 1.00 0.25 98 HIS C N 1
ATOM 4708 C CA . HIS C 1 98 ? 38.241 24.988 5.462 1.00 0.28 98 HIS C CA 1
ATOM 4709 C C . HIS C 1 98 ? 37.760 26.313 6.042 1.00 0.28 98 HIS C C 1
ATOM 4710 O O . HIS C 1 98 ? 38.463 26.952 6.825 1.00 0.29 98 HIS C O 1
ATOM 4724 N N . GLU C 1 99 ? 36.552 26.715 5.662 1.00 0.29 99 GLU C N 1
ATOM 4725 C CA . GLU C 1 99 ? 35.984 27.959 6.165 1.00 0.31 99 GLU C CA 1
ATOM 4726 C C . GLU C 1 99 ? 35.767 27.872 7.676 1.00 0.29 99 GLU C C 1
ATOM 4727 O O . GLU C 1 99 ? 36.092 28.803 8.415 1.00 0.31 99 GLU C O 1
ATOM 4739 N N . LYS C 1 100 ? 35.262 26.733 8.142 1.00 0.27 100 LYS C N 1
ATOM 4740 C CA . LYS C 1 100 ? 35.057 26.536 9.572 1.00 0.27 100 LYS C CA 1
ATOM 4741 C C . LYS C 1 100 ? 36.409 26.515 10.301 1.00 0.27 100 LYS C C 1
ATOM 4742 O O . LYS C 1 100 ? 36.510 26.936 11.454 1.00 0.28 100 LYS C O 1
ATOM 4761 N N . LEU C 1 101 ? 37.442 26.016 9.612 1.00 0.28 101 LEU C N 1
ATOM 4762 C CA . LEU C 1 101 ? 38.801 25.932 10.175 1.00 0.32 101 LEU C CA 1
ATOM 4763 C C . LEU C 1 101 ? 39.523 27.289 10.228 1.00 0.41 101 LEU C C 1
ATOM 4764 O O . LEU C 1 101 ? 40.735 27.305 10.423 1.00 1.08 101 LEU C O 1
ATOM 4780 N N . LYS C 1 102 ? 38.793 28.396 10.024 1.00 0.95 102 LYS C N 1
ATOM 4781 C CA . LYS C 1 102 ? 39.368 29.768 10.038 1.00 1.08 102 LYS C CA 1
ATOM 4782 C C . LYS C 1 102 ? 39.883 30.161 8.640 1.00 1.59 102 LYS C C 1
ATOM 4783 O O . LYS C 1 102 ? 39.077 30.408 7.745 1.00 2.09 102 LYS C O 1
ATOM 4802 N N . ALA C 1 103 ? 41.213 30.245 8.469 1.00 2.40 103 ALA C N 1
ATOM 4803 C CA . ALA C 1 103 ? 41.818 30.654 7.193 1.00 3.61 103 ALA C CA 1
ATOM 4804 C C . ALA C 1 103 ? 40.834 31.469 6.350 1.00 4.34 103 ALA C C 1
ATOM 4805 O O . ALA C 1 103 ? 40.721 31.204 5.165 1.00 4.75 103 ALA C O 1
#

InterPro domains:
  IPR003188 Phosphotransferase system, lactose/cellobiose-type IIA subunit [PF02255] (19-112)
  IPR003188 Phosphotransferase system, lactose/cellobiose-type IIA subunit [PIRSF000699] (11-115)
  IPR003188 Phosphotransferase system, lactose/cellobiose-type IIA subunit [PS51095] (15-113)
  IPR003188 Phosphotransferase system, lactose/cellobiose-type IIA subunit [PTHR34382] (13-115)
  IPR003188 Phosphotransferase system, lactose/cellobiose-type IIA subunit [TIGR00823] (15-113)
  IPR003188 Phosphotransferase system, lactose/cellobiose-type IIA subunit [cd00215] (17-113)
  IPR036542 Phosphotransferase system, lactose/cellobiose-type IIA subunit superfamily [SSF46973] (14-113)

CATH classification: 1.20.58.80

Nearest PDB structures (foldseek):
  2wy2-assembly1_C  TM=9.611E-01  e=4.159E-12  Escherichia coli
  2lrk-assembly1_A  TM=9.461E-01  e=4.641E-12  Escherichia coli K-12
  2lrl-assembly1_A  TM=9.487E-01  e=7.602E-12  Escherichia coli K-12
  3k1s-assembly1_A  TM=8.720E-01  e=9.499E-06  Bacillus anthracis
  3l8r-assembly2_F  TM=8.675E-01  e=7.632E-05  Streptococcus mutans

GO terms:
  GO:0005515 protein binding (F, IPI)
  GO:0090566 protein-phosphocysteine-N,N'-diacetylchitobiose phosphotransferase system transporter activity (F, IDA)
  GO:0005829 cytosol (C, IDA)
  GO:0009401 phosphoenolpyruvate-dependent sugar phosphotransferase system (P, IDA)
  GO:0032991 protein-containing complex (C, IDA)
  GO:1902815 N,N'-diacetylchitobiose import (P, IDA)

Solvent-accessible surface area: 16262 Å² total; per-residue (Å²): 64,151,129,69,49,126,47,12,121,36,8,52,91,40,3,36,102,0,42,73,55,1,51,36,0,4,131,57,0,70,122,28,64,53,87,35,0,146,54,44,26,91,107,0,147,137,24,12,81,109,1,92,110,57,5,52,164,23,40,144,65,36,36,83,154,74,126,104,53,18,34,46,20,4,5,18,0,15,2,19,12,26,2,0,60,3,0,20,48,2,2,33,22,2,12,66,2,6,97,93,44,164,86,62,153,130,67,48,128,47,12,120,37,8,53,93,40,3,35,104,0,38,73,54,1,52,36,0,3,128,57,1,69,124,28,64,52,86,35,0,148,53,45,25,91,106,0,146,136,25,10,80,109,1,90,112,55,6,52,164,22,40,146,65,37,36,83,152,75,127,106,54,19,34,47,21,3,4,18,0,15,2,19,13,24,2,0,60,4,0,19,48,2,2,34,20,2,12,66,2,6,98,94,43,159,84,62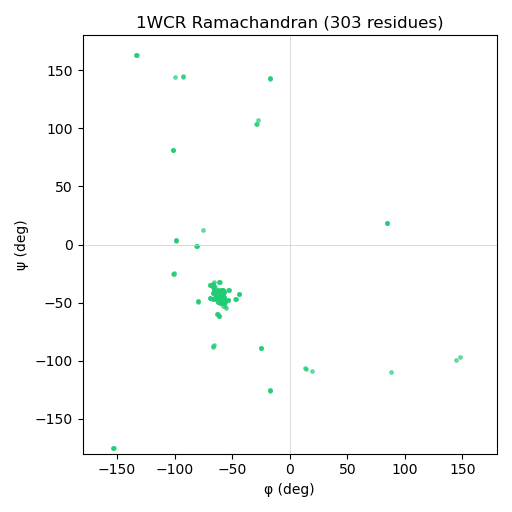,153,129,68,48,128,48,13,120,35,8,54,91,39,3,36,105,0,40,73,54,1,52,35,0,3,127,57,0,69,124,30,65,54,85,37,0,147,54,45,25,89,107,0,144,137,24,13,79,110,1,90,111,54,5,53,163,22,42,146,65,35,36,83,154,75,128,106,55,19,34,48,20,3,4,18,0,14,2,20,13,25,2,0,58,5,0,21,48,2,2,34,23,3,11,64,2,6,96,95,42,163,80

Secondary structure (DSSP, 8-state):
-HHHHHHHHHHHHHHHHHHHHHHHHHHHHHTT-HHHHHHHHHHHHHHHHHHHHHHHHHHHH--SSS--S--HHHHHHHHHHHHHHHHHHHHHHHHHHHHHH--/-HHHHHHHHHHHHHHHHHHHHHHHHHHHHHTT-HHHHHHHHHHHHHHHHHHHHHHHHHHHH--SSS--S--HHHHHHHHHHHHHHHHHHHHHHHHHHHHHH--/-HHHHHHHHHHHHHHHHHHHHHHHHHHHHHTT-HHHHHHHHHHHHHHHHHHHHHHHHHHHH--SSS--S--HHHHHHHHHHHHHHHHHHHHHHHHHHHHHT--

Radius of gyration: 19.67 Å; Cα contacts (8 Å, |Δi|>4): 370; chains: 3; bounding box: 44×54×54 Å